Protein AF-A0A124GR50-F1 (afdb_monomer_lite)

InterPro domains:
  IPR029058 Alpha/Beta hydrolase fold [G3DSA:3.40.50.1820] (1-175)
  IPR029058 Alpha/Beta hydrolase fold [SSF53474] (4-161)

Secondary structure (DSSP, 8-state):
-B--GGGGSB-TTS-B-HHHHHHHTT--------TTBTTBPPPTTSS-EE----HHHHIIIIISGGGSSSSSTTGGG---SSS--STT-HHHHHHHHT-B-EES-HHHHHHHHHHHHHHHHHHH-SEEEEEEGGGHHHHHHHHHH-TTTEEEEEEES-S--TTSEETTTEEEE--TTSS-SS---

Organism: Penicillium freii (NCBI:txid48697)

Structure (mmCIF, N/CA/C/O backbone):
data_AF-A0A124GR50-F1
#
_entry.id   AF-A0A124GR50-F1
#
loop_
_atom_site.group_PDB
_atom_site.id
_atom_site.type_symbol
_atom_site.label_atom_id
_atom_site.label_alt_id
_atom_site.label_comp_id
_atom_site.label_asym_id
_atom_site.label_entity_id
_atom_site.label_seq_id
_atom_site.pdbx_PDB_ins_code
_atom_site.Cartn_x
_atom_site.Cartn_y
_atom_site.Cartn_z
_atom_site.occupancy
_atom_site.B_iso_or_equiv
_atom_site.auth_seq_id
_atom_site.auth_comp_id
_atom_site.auth_asym_id
_atom_site.auth_atom_id
_atom_site.pdbx_PDB_model_num
ATOM 1 N N . MET A 1 1 ? 4.752 9.324 -8.111 1.00 74.94 1 MET A N 1
ATOM 2 C CA . MET A 1 1 ? 4.596 7.931 -8.502 1.00 74.94 1 MET A CA 1
ATOM 3 C C . MET A 1 1 ? 4.424 7.154 -7.229 1.00 74.94 1 MET A C 1
ATOM 5 O O . MET A 1 1 ? 5.391 6.945 -6.520 1.00 74.94 1 MET A O 1
ATOM 9 N N . ALA A 1 2 ? 3.175 6.885 -6.903 1.00 85.31 2 ALA A N 1
ATOM 10 C CA . ALA A 1 2 ? 2.716 6.102 -5.779 1.00 85.31 2 ALA A CA 1
ATOM 11 C C . ALA A 1 2 ? 1.387 5.458 -6.189 1.00 85.31 2 ALA A C 1
ATOM 13 O O . ALA A 1 2 ? 0.762 5.881 -7.167 1.00 85.31 2 ALA A O 1
ATOM 14 N N . GLN A 1 3 ? 0.967 4.439 -5.450 1.00 93.12 3 GLN A N 1
ATOM 15 C CA . GLN A 1 3 ? -0.152 3.586 -5.837 1.00 93.12 3 GLN A CA 1
ATOM 16 C C . GLN A 1 3 ? -1.500 4.104 -5.304 1.00 93.12 3 GLN A C 1
ATOM 18 O O . GLN A 1 3 ? -1.558 4.909 -4.371 1.00 93.12 3 GLN A O 1
ATOM 23 N N . THR A 1 4 ? -2.577 3.642 -5.935 1.00 96.06 4 THR A N 1
ATOM 24 C CA . THR A 1 4 ? -3.989 3.814 -5.539 1.00 96.06 4 THR A CA 1
ATOM 25 C C . THR A 1 4 ? -4.590 2.441 -5.230 1.00 96.06 4 THR A C 1
ATOM 27 O O . THR A 1 4 ? -3.924 1.420 -5.434 1.00 96.06 4 THR A O 1
ATOM 30 N N . GLY A 1 5 ? -5.861 2.383 -4.820 1.00 95.06 5 GLY A N 1
ATOM 31 C CA . GLY A 1 5 ? -6.587 1.122 -4.650 1.00 95.06 5 GLY A CA 1
ATOM 32 C C . GLY A 1 5 ? -6.567 0.245 -5.911 1.00 95.06 5 GLY A C 1
ATOM 33 O O . GLY A 1 5 ? -6.572 -0.979 -5.815 1.00 95.06 5 GLY A O 1
ATOM 34 N N . THR A 1 6 ? -6.412 0.846 -7.096 1.00 94.06 6 THR A N 1
ATOM 35 C CA . THR A 1 6 ? -6.249 0.145 -8.384 1.00 94.06 6 THR A CA 1
ATOM 36 C C . THR A 1 6 ? -5.195 -0.967 -8.348 1.00 94.06 6 THR A C 1
ATOM 38 O O . THR A 1 6 ? -5.352 -1.960 -9.050 1.00 94.06 6 THR A O 1
ATOM 41 N N . ASN A 1 7 ? -4.164 -0.854 -7.501 1.00 91.88 7 ASN A N 1
ATOM 42 C CA . ASN A 1 7 ? -3.110 -1.863 -7.362 1.00 91.88 7 ASN A CA 1
ATOM 43 C C . ASN A 1 7 ? -3.618 -3.251 -6.916 1.00 91.88 7 ASN A C 1
ATOM 45 O O . ASN A 1 7 ? -2.927 -4.246 -7.111 1.00 91.88 7 ASN A O 1
ATOM 49 N N . PHE A 1 8 ? -4.819 -3.333 -6.336 1.00 96.25 8 PHE A N 1
ATOM 50 C CA . PHE A 1 8 ? -5.440 -4.594 -5.924 1.00 96.25 8 PHE A CA 1
ATOM 51 C C . PHE A 1 8 ? -6.505 -5.112 -6.901 1.00 96.25 8 PHE A C 1
ATOM 53 O O . PHE A 1 8 ? -7.031 -6.202 -6.670 1.00 96.25 8 PHE A O 1
ATOM 60 N N . LEU A 1 9 ? -6.839 -4.358 -7.958 1.00 96.19 9 LEU A N 1
ATOM 61 C CA . LEU A 1 9 ? -7.869 -4.732 -8.932 1.00 96.19 9 LEU A CA 1
ATOM 62 C C . LEU A 1 9 ? -7.351 -5.785 -9.913 1.00 96.19 9 LEU A C 1
ATOM 64 O O . LEU A 1 9 ? -7.357 -6.962 -9.576 1.00 96.19 9 LEU A O 1
ATOM 68 N N . ASP A 1 10 ? -6.895 -5.376 -11.093 1.00 96.81 10 ASP A N 1
ATOM 69 C CA . ASP A 1 10 ? -6.273 -6.257 -12.078 1.00 96.81 10 ASP A CA 1
ATOM 70 C C . ASP A 1 10 ? -4.766 -6.012 -12.105 1.00 96.81 10 ASP A C 1
ATOM 72 O O . ASP A 1 10 ? -4.290 -4.889 -11.916 1.00 96.81 10 ASP A O 1
ATOM 76 N N . ALA A 1 11 ? -4.003 -7.076 -12.342 1.00 96.25 11 ALA A N 1
ATOM 77 C CA . ALA A 1 11 ? -2.571 -6.971 -12.549 1.00 96.25 11 ALA A CA 1
ATOM 78 C C . ALA A 1 11 ? -2.272 -6.188 -13.846 1.00 96.25 11 ALA A C 1
ATOM 80 O O . ALA A 1 11 ? -3.086 -6.192 -14.773 1.00 96.25 11 ALA A O 1
ATOM 81 N N . PRO A 1 12 ? -1.094 -5.548 -13.969 1.00 95.88 12 PRO A N 1
ATOM 82 C CA . PRO A 1 12 ? -0.750 -4.751 -15.152 1.00 95.88 12 PRO A CA 1
ATOM 83 C C . PRO A 1 12 ? -0.736 -5.533 -16.478 1.00 95.88 12 PRO A C 1
ATOM 85 O O . PRO A 1 12 ? -0.832 -4.927 -17.541 1.00 95.88 12 PRO A O 1
ATOM 88 N N . ASP A 1 13 ? -0.624 -6.864 -16.422 1.00 96.44 13 ASP A N 1
ATOM 89 C CA . ASP A 1 13 ? -0.702 -7.783 -17.566 1.00 96.44 13 ASP A CA 1
ATOM 90 C C . ASP A 1 13 ? -2.129 -8.302 -17.841 1.00 96.44 13 ASP A C 1
ATOM 92 O O . ASP A 1 13 ? -2.324 -9.164 -18.698 1.00 96.44 13 ASP A O 1
ATOM 96 N N . GLY A 1 14 ? -3.135 -7.790 -17.125 1.00 95.56 14 GLY A N 1
ATOM 97 C CA . GLY A 1 14 ? -4.550 -8.119 -17.302 1.00 95.56 14 GLY A CA 1
ATOM 98 C C . GLY A 1 14 ? -5.026 -9.361 -16.548 1.00 95.56 14 GLY A C 1
ATOM 99 O O . GLY A 1 14 ? -6.188 -9.744 -16.688 1.00 95.56 14 GLY A O 1
ATOM 100 N N . ARG A 1 15 ? -4.172 -10.013 -15.747 1.00 97.12 15 ARG A N 1
ATOM 101 C CA . ARG A 1 15 ? -4.632 -11.100 -14.870 1.00 97.12 15 ARG A CA 1
ATOM 102 C C . ARG A 1 15 ? -5.507 -10.550 -13.736 1.00 97.12 15 ARG A C 1
ATOM 104 O O . ARG A 1 15 ? -5.241 -9.450 -13.253 1.00 97.12 15 ARG A O 1
ATOM 111 N N . PRO A 1 16 ? -6.484 -11.329 -13.236 1.00 97.31 16 PRO A N 1
ATOM 112 C CA . PRO A 1 16 ? -7.231 -10.948 -12.043 1.00 97.31 16 PRO A CA 1
ATOM 113 C C . PRO A 1 16 ? -6.291 -10.724 -10.855 1.00 97.31 16 PRO A C 1
ATOM 115 O O . PRO A 1 16 ? -5.434 -11.566 -10.572 1.00 97.31 16 PRO A O 1
ATOM 118 N N . GLY A 1 17 ? -6.458 -9.608 -10.152 1.00 96.69 17 GLY A N 1
ATOM 119 C CA . GLY A 1 17 ? -5.720 -9.322 -8.928 1.00 96.69 17 GLY A CA 1
ATOM 120 C C . GLY A 1 17 ? -6.450 -9.790 -7.671 1.00 96.69 17 GLY A C 1
ATOM 121 O O . GLY A 1 17 ? -7.350 -10.640 -7.689 1.00 96.69 17 GLY A O 1
ATOM 122 N N . TRP A 1 18 ? -6.017 -9.251 -6.536 1.00 97.44 18 TRP A N 1
ATOM 123 C CA . TRP A 1 18 ? -6.411 -9.746 -5.218 1.00 97.44 18 TRP A CA 1
ATOM 124 C C . TRP A 1 18 ? -7.868 -9.447 -4.879 1.00 97.44 18 TRP A C 1
ATOM 126 O O . TRP A 1 18 ? -8.496 -10.259 -4.203 1.00 97.44 18 TRP A O 1
ATOM 136 N N . ALA A 1 19 ? -8.433 -8.347 -5.383 1.00 97.56 19 ALA A N 1
ATOM 137 C CA . ALA A 1 19 ? -9.843 -8.036 -5.186 1.00 97.56 19 ALA A CA 1
ATOM 138 C C . ALA A 1 19 ? -10.734 -9.154 -5.752 1.00 97.56 19 ALA A C 1
ATOM 140 O O . ALA A 1 19 ? -11.554 -9.734 -5.041 1.00 97.56 19 ALA A O 1
ATOM 141 N N . SER A 1 20 ? -10.498 -9.535 -7.008 1.00 97.69 20 SER A N 1
ATOM 142 C CA . SER A 1 20 ? -11.198 -10.645 -7.662 1.00 97.69 20 SER A CA 1
ATOM 143 C C . SER A 1 20 ? -10.979 -11.970 -6.927 1.00 97.69 20 SER A C 1
ATOM 145 O O . SER A 1 20 ? -11.927 -12.727 -6.709 1.00 97.69 20 SER A O 1
ATOM 147 N N . TYR A 1 21 ? -9.744 -12.239 -6.487 1.00 97.69 21 TYR A N 1
ATOM 148 C CA . TYR A 1 21 ? -9.426 -13.445 -5.725 1.00 97.69 21 TYR A CA 1
ATOM 149 C C . TYR A 1 21 ? -10.205 -13.525 -4.404 1.00 97.69 21 TYR A C 1
ATOM 151 O O . TYR A 1 21 ? -10.900 -14.513 -4.174 1.00 97.69 21 TYR A O 1
ATOM 159 N N . PHE A 1 22 ? -10.150 -12.505 -3.547 1.00 97.88 22 PHE A N 1
ATOM 160 C CA . PHE A 1 22 ? -10.815 -12.529 -2.241 1.00 97.88 22 PHE A CA 1
ATOM 161 C C . PHE A 1 22 ? -12.348 -12.520 -2.360 1.00 97.88 22 PHE A C 1
ATOM 163 O O . PHE A 1 22 ? -13.006 -13.249 -1.615 1.00 97.88 22 PHE A O 1
ATOM 170 N N . ILE A 1 23 ? -12.921 -11.816 -3.347 1.00 98.12 23 ILE A N 1
ATOM 171 C CA . ILE A 1 23 ? -14.362 -11.900 -3.653 1.00 98.12 23 ILE A CA 1
ATOM 172 C C . ILE A 1 23 ? -14.739 -13.339 -4.022 1.00 98.12 23 ILE A C 1
ATOM 174 O O . ILE A 1 23 ? -15.721 -13.869 -3.506 1.00 98.12 23 ILE A O 1
ATOM 178 N N . SER A 1 24 ? -13.930 -14.023 -4.843 1.00 98.06 24 SER A N 1
ATOM 179 C CA . SER A 1 24 ? -14.177 -15.431 -5.205 1.00 98.06 24 SER A CA 1
ATOM 180 C C . SER A 1 24 ? -14.128 -16.396 -4.012 1.00 98.06 24 SER A C 1
ATOM 182 O O . SER A 1 24 ? -14.639 -17.513 -4.095 1.00 98.06 24 SER A O 1
ATOM 184 N N . LYS A 1 25 ? -13.519 -15.976 -2.897 1.00 98.25 25 LYS A N 1
ATOM 185 C CA . LYS A 1 25 ? -13.468 -16.717 -1.629 1.00 98.25 25 LYS A CA 1
ATOM 186 C C . LYS A 1 25 ? -14.576 -16.319 -0.648 1.00 98.25 25 LYS A C 1
ATOM 188 O O . LYS A 1 25 ? -14.603 -16.841 0.460 1.00 98.25 25 LYS A O 1
ATOM 193 N N . GLY A 1 26 ? -15.502 -15.447 -1.052 1.00 98.06 26 GLY A N 1
ATOM 194 C CA . GLY A 1 26 ? -16.640 -15.023 -0.235 1.00 98.06 26 GLY A CA 1
ATOM 195 C C . GLY A 1 26 ? -16.331 -13.889 0.743 1.00 98.06 26 GLY A C 1
ATOM 196 O O . GLY A 1 26 ? -17.112 -13.668 1.665 1.00 98.06 26 GLY A O 1
ATOM 197 N N . HIS A 1 27 ? -15.218 -13.170 0.567 1.00 98.00 27 HIS A N 1
ATOM 198 C CA . HIS A 1 27 ? -14.904 -12.003 1.390 1.00 98.00 27 HIS A CA 1
ATOM 199 C C . HIS A 1 27 ? -15.530 -10.725 0.826 1.00 98.00 27 HIS A C 1
ATOM 201 O O . HIS A 1 27 ? -15.491 -10.473 -0.380 1.00 98.00 27 HIS A O 1
ATOM 207 N N . THR A 1 28 ? -16.026 -9.873 1.723 1.00 97.88 28 THR A N 1
ATOM 208 C CA . THR A 1 28 ? -16.304 -8.464 1.425 1.00 97.88 28 THR A CA 1
ATOM 209 C C . THR A 1 28 ? -14.995 -7.687 1.454 1.00 97.88 28 THR A C 1
ATOM 211 O O . THR A 1 28 ? -14.212 -7.828 2.392 1.00 97.88 28 THR A O 1
ATOM 214 N N . ILE A 1 29 ? -14.755 -6.860 0.438 1.00 96.81 29 ILE A N 1
ATOM 215 C CA . ILE A 1 29 ? -13.518 -6.086 0.307 1.00 96.81 29 ILE A CA 1
ATOM 216 C C . ILE A 1 29 ? -13.849 -4.604 0.309 1.00 96.81 29 ILE A C 1
ATOM 218 O O . ILE A 1 29 ? -14.664 -4.142 -0.489 1.00 96.81 29 ILE A O 1
ATOM 222 N N . TYR A 1 30 ? -13.153 -3.865 1.166 1.00 96.88 30 TYR A N 1
ATOM 223 C CA . TYR A 1 30 ? -13.160 -2.410 1.181 1.00 96.88 30 TYR A CA 1
ATOM 224 C C . TYR A 1 30 ? -11.845 -1.933 0.581 1.00 96.88 30 TYR A C 1
ATOM 226 O O . TYR A 1 30 ? -10.782 -2.108 1.170 1.00 96.88 30 TYR A O 1
ATOM 234 N N . LEU A 1 31 ? -11.924 -1.381 -0.627 1.00 95.25 31 LEU A N 1
ATOM 235 C CA . LEU A 1 31 ? -10.776 -0.884 -1.369 1.00 95.25 31 LEU A CA 1
ATOM 236 C C . LEU A 1 31 ? -10.895 0.629 -1.523 1.00 95.25 31 LEU A C 1
ATOM 238 O O . LEU A 1 31 ? -11.902 1.131 -2.024 1.00 95.25 31 LEU A O 1
ATOM 242 N N . SER A 1 32 ? -9.864 1.346 -1.102 1.00 92.44 32 SER A N 1
ATOM 243 C CA . SER A 1 32 ? -9.863 2.802 -1.006 1.00 92.44 32 SER A CA 1
ATOM 244 C C . SER A 1 32 ? -8.627 3.410 -1.651 1.00 92.44 32 SER A C 1
ATOM 246 O O . SER A 1 32 ? -7.582 2.771 -1.785 1.00 92.44 32 SER A O 1
ATOM 248 N N . ASP A 1 33 ? -8.746 4.693 -1.980 1.00 96.94 33 ASP A N 1
ATOM 249 C CA . ASP A 1 33 ? -7.587 5.552 -2.156 1.00 96.94 33 ASP A CA 1
ATOM 250 C C . ASP A 1 33 ? -7.340 6.288 -0.838 1.00 96.94 33 ASP A C 1
ATOM 252 O O . ASP A 1 33 ? -8.252 6.919 -0.296 1.00 96.94 33 ASP A O 1
ATOM 256 N N . GLN A 1 34 ? -6.120 6.190 -0.310 1.00 95.81 34 GLN A N 1
ATOM 257 C CA . GLN A 1 34 ? -5.727 6.886 0.918 1.00 95.81 34 GLN A CA 1
ATOM 258 C C . GLN A 1 34 ? -5.917 8.410 0.825 1.00 95.81 34 GLN A C 1
ATOM 260 O O . GLN A 1 34 ? -5.928 8.933 -0.290 1.00 95.81 34 GLN A O 1
ATOM 265 N N . PRO A 1 35 ? -6.002 9.137 1.959 1.00 96.69 35 PRO A N 1
ATOM 266 C CA . PRO A 1 35 ? -5.950 10.596 1.967 1.00 96.69 35 PRO A CA 1
ATOM 267 C C . PRO A 1 35 ? -4.872 11.157 1.032 1.00 96.69 35 PRO A C 1
ATOM 269 O O . PRO A 1 35 ? -3.761 10.622 0.952 1.00 96.69 35 PRO A O 1
ATOM 272 N N . GLU A 1 36 ? -5.236 12.221 0.311 1.00 95.56 36 GLU A N 1
ATOM 273 C CA . GLU A 1 36 ? -4.354 12.955 -0.605 1.00 95.56 36 GLU A CA 1
ATOM 274 C C . GLU A 1 36 ? -3.796 12.095 -1.765 1.00 95.56 36 GLU A C 1
ATOM 276 O O . GLU A 1 36 ? -2.689 12.308 -2.271 1.00 95.56 36 GLU A O 1
ATOM 281 N N . ARG A 1 37 ? -4.568 11.099 -2.217 1.00 95.19 37 ARG A N 1
ATOM 282 C CA . ARG A 1 37 ? -4.232 10.190 -3.316 1.00 95.19 37 ARG A CA 1
ATOM 283 C C . ARG A 1 37 ? -5.453 9.872 -4.177 1.00 95.19 37 ARG A C 1
ATOM 285 O O . ARG A 1 37 ? -6.509 9.518 -3.669 1.00 95.19 37 ARG A O 1
ATOM 292 N N . GLY A 1 38 ? -5.288 9.901 -5.501 1.00 93.81 38 GLY A N 1
ATOM 293 C CA . GLY A 1 38 ? -6.311 9.416 -6.436 1.00 93.81 38 GLY A CA 1
ATOM 294 C C . GLY A 1 38 ? -7.660 10.121 -6.258 1.00 93.81 38 GLY A C 1
ATOM 295 O O . GLY A 1 38 ? -7.754 11.335 -6.429 1.00 93.81 38 GLY A O 1
ATOM 296 N N . ARG A 1 39 ? -8.706 9.357 -5.926 1.00 95.69 39 ARG A N 1
ATOM 297 C CA . ARG A 1 39 ? -10.069 9.868 -5.687 1.00 95.69 39 ARG A CA 1
ATOM 298 C C . ARG A 1 39 ? -10.202 10.665 -4.384 1.00 95.69 39 ARG A C 1
ATOM 300 O O . ARG A 1 39 ? -11.156 11.426 -4.239 1.00 95.69 39 ARG A O 1
ATOM 307 N N . SER A 1 40 ? -9.253 10.516 -3.467 1.00 95.75 40 SER A N 1
ATOM 308 C CA . SER A 1 40 ? -9.155 11.273 -2.221 1.00 95.75 40 SER A CA 1
ATOM 309 C C . SER A 1 40 ? -8.251 12.475 -2.466 1.00 95.75 40 SER A C 1
ATOM 311 O O . SER A 1 40 ? -7.031 12.394 -2.368 1.00 95.75 40 SER A O 1
ATOM 313 N N . PHE A 1 41 ? -8.846 13.580 -2.895 1.00 91.38 41 PHE A N 1
ATOM 314 C CA . PHE A 1 41 ? -8.092 14.720 -3.402 1.00 91.38 41 PHE A CA 1
ATOM 315 C C . PHE A 1 41 ? -7.224 15.403 -2.331 1.00 91.38 41 PHE A C 1
ATOM 317 O O . PHE A 1 41 ? -7.533 15.393 -1.142 1.00 91.38 41 PHE A O 1
ATOM 324 N N . TRP A 1 42 ? -6.134 16.018 -2.786 1.00 93.62 42 TRP A N 1
ATOM 325 C CA . TRP A 1 42 ? -5.258 16.854 -1.969 1.00 93.62 42 TRP A CA 1
ATOM 326 C C . TRP A 1 42 ? -5.706 18.318 -2.020 1.00 93.62 42 TRP A C 1
ATOM 328 O O . TRP A 1 42 ? -6.040 18.826 -3.095 1.00 93.62 42 TRP A O 1
ATOM 338 N N . PHE A 1 43 ? -5.667 19.014 -0.883 1.00 88.25 43 PHE A N 1
ATOM 339 C CA . PHE A 1 43 ? -5.885 20.457 -0.819 1.00 88.25 43 PHE A CA 1
ATOM 340 C C . PHE A 1 43 ? -4.555 21.216 -0.778 1.00 88.25 43 PHE A C 1
ATOM 342 O O . PHE A 1 43 ? -3.681 20.943 0.046 1.00 88.25 43 PHE A O 1
ATOM 349 N N . SER A 1 44 ? -4.426 22.243 -1.622 1.00 83.81 44 SER A N 1
ATOM 350 C CA . SER A 1 44 ? -3.234 23.093 -1.640 1.00 83.81 44 SER A CA 1
ATOM 351 C C . SER A 1 44 ? -3.000 23.753 -0.277 1.00 83.81 44 SER A C 1
ATOM 353 O O . SER A 1 44 ? -3.887 24.437 0.235 1.00 83.81 44 SER A O 1
ATOM 355 N N . GLY A 1 45 ? -1.795 23.588 0.273 1.00 84.69 45 GLY A N 1
ATOM 356 C CA . GLY A 1 45 ? -1.399 24.121 1.583 1.00 84.69 45 GLY A CA 1
ATOM 357 C C . GLY A 1 45 ? -1.247 23.062 2.679 1.00 84.69 45 GLY A C 1
ATOM 358 O O . GLY A 1 45 ? -0.718 23.377 3.741 1.00 84.69 45 GLY A O 1
ATOM 359 N N . GLN A 1 46 ? -1.644 21.811 2.426 1.00 86.88 46 GLN A N 1
ATOM 360 C CA . GLN A 1 46 ? -1.432 20.684 3.338 1.00 86.88 46 GLN A CA 1
ATOM 361 C C . GLN A 1 46 ? -0.182 19.900 2.919 1.00 86.88 46 GLN A C 1
ATOM 363 O O . GLN A 1 46 ? -0.268 18.900 2.220 1.00 86.88 46 GLN A O 1
ATOM 368 N N . GLY A 1 47 ? 1.010 20.386 3.267 1.00 90.81 47 GLY A N 1
ATOM 369 C CA . GLY A 1 47 ? 2.266 19.718 2.902 1.00 90.81 47 GLY A CA 1
ATOM 370 C C . GLY A 1 47 ? 2.627 19.837 1.415 1.00 90.81 47 GLY A C 1
ATOM 371 O O . GLY A 1 47 ? 2.339 20.851 0.775 1.00 90.81 47 GLY A O 1
ATOM 372 N N . SER A 1 48 ? 3.320 18.832 0.875 1.00 93.12 48 SER A N 1
ATOM 373 C CA . SER A 1 48 ? 3.876 18.848 -0.484 1.00 93.12 48 SER A CA 1
ATOM 374 C C . SER A 1 48 ? 3.621 17.542 -1.225 1.00 93.12 48 SER A C 1
ATOM 376 O O . SER A 1 48 ? 3.754 16.455 -0.673 1.00 93.12 48 SER A O 1
ATOM 378 N N . MET A 1 49 ? 3.309 17.653 -2.516 1.00 94.06 49 MET A N 1
ATOM 379 C CA . MET A 1 49 ? 3.101 16.499 -3.386 1.00 94.06 49 MET A CA 1
ATOM 380 C C . MET A 1 49 ? 4.359 16.195 -4.198 1.00 94.06 49 MET A C 1
ATOM 382 O O . MET A 1 49 ? 4.960 17.090 -4.792 1.00 94.06 49 MET A O 1
ATOM 386 N N . GLY A 1 50 ? 4.724 14.919 -4.280 1.00 92.19 50 GLY A N 1
ATOM 387 C CA . GLY A 1 50 ? 5.921 14.449 -4.966 1.00 92.19 50 GLY A CA 1
ATOM 388 C C . GLY A 1 50 ? 5.710 13.182 -5.784 1.00 92.19 50 GLY A C 1
ATOM 389 O O . GLY A 1 50 ? 4.607 12.641 -5.928 1.00 92.19 50 GLY A O 1
ATOM 390 N N . TYR A 1 51 ? 6.806 12.703 -6.365 1.00 90.69 51 TYR A N 1
ATOM 391 C CA . TYR A 1 51 ? 6.853 11.465 -7.126 1.00 90.69 51 TYR A CA 1
ATOM 392 C C . TYR A 1 51 ? 8.199 10.755 -6.952 1.00 90.69 51 TYR A C 1
ATOM 394 O O . TYR A 1 51 ? 9.214 11.416 -6.796 1.00 90.69 51 TYR A O 1
ATOM 402 N N . ILE A 1 52 ? 8.206 9.412 -6.980 1.00 84.06 52 ILE A N 1
ATOM 403 C CA . ILE A 1 52 ? 9.421 8.616 -6.729 1.00 84.06 52 ILE A CA 1
ATOM 404 C C . ILE A 1 52 ? 10.505 8.854 -7.790 1.00 84.06 52 ILE A C 1
ATOM 406 O O . ILE A 1 52 ? 11.684 8.883 -7.460 1.00 84.06 52 ILE A O 1
ATOM 410 N N . GLY A 1 53 ? 10.127 9.053 -9.058 1.00 87.12 53 GLY A N 1
ATOM 411 C CA . GLY A 1 53 ? 11.087 9.425 -10.094 1.00 87.12 53 GLY A CA 1
ATOM 412 C C . GLY A 1 53 ? 10.653 9.087 -11.516 1.00 87.12 53 GLY A C 1
ATOM 413 O O . GLY A 1 53 ? 9.471 8.867 -11.804 1.00 87.12 53 GLY A O 1
ATOM 414 N N . SER A 1 54 ? 11.651 9.062 -12.401 1.00 92.69 54 SER A N 1
ATOM 415 C CA . SER A 1 54 ? 11.512 8.708 -13.817 1.00 92.69 54 SER A CA 1
ATOM 416 C C . SER A 1 54 ? 11.052 7.250 -14.015 1.00 92.69 54 SER A C 1
ATOM 418 O O . SER A 1 54 ? 11.169 6.450 -13.082 1.00 92.69 54 SER A O 1
ATOM 420 N N . PRO A 1 55 ? 10.586 6.860 -15.218 1.00 93.88 55 PRO A N 1
ATOM 421 C CA . PRO A 1 55 ? 10.276 5.462 -15.522 1.00 93.88 55 PRO A CA 1
ATOM 422 C C . PRO A 1 55 ? 11.441 4.512 -15.231 1.00 93.88 55 PRO A C 1
ATOM 424 O O . PRO A 1 55 ? 11.238 3.471 -14.619 1.00 93.88 55 PRO A O 1
ATOM 427 N N . ASN A 1 56 ? 12.672 4.894 -15.585 1.00 92.88 56 ASN A N 1
ATOM 428 C CA . ASN A 1 56 ? 13.852 4.067 -15.318 1.00 92.88 56 ASN A CA 1
ATOM 429 C C . ASN A 1 56 ? 14.090 3.890 -13.815 1.00 92.88 56 ASN A C 1
ATOM 431 O O . ASN A 1 56 ? 14.307 2.774 -13.362 1.00 92.88 56 ASN A O 1
ATOM 435 N N . SER A 1 57 ? 13.955 4.967 -13.036 1.00 91.44 57 SER A N 1
ATOM 436 C CA . SER A 1 57 ? 14.085 4.909 -11.575 1.00 91.44 57 SER A CA 1
ATOM 437 C C . SER A 1 57 ? 13.025 4.001 -10.948 1.00 91.44 57 SER A C 1
ATOM 439 O O . SER A 1 57 ? 13.339 3.187 -10.091 1.00 91.44 57 SER A O 1
ATOM 441 N N . VAL A 1 58 ? 11.768 4.108 -11.389 1.00 93.19 58 VAL A N 1
ATOM 442 C CA . VAL A 1 58 ? 10.683 3.233 -10.913 1.00 93.19 58 VAL A CA 1
ATOM 443 C C . VAL A 1 58 ? 10.939 1.780 -11.309 1.00 93.19 58 VAL A C 1
ATOM 445 O O . VAL A 1 58 ? 10.712 0.883 -10.502 1.00 93.19 58 VAL A O 1
ATOM 448 N N . SER A 1 59 ? 11.451 1.551 -12.517 1.00 93.75 59 SER A N 1
ATOM 449 C CA . SER A 1 59 ? 11.798 0.217 -12.993 1.00 93.75 59 SER A CA 1
ATOM 450 C C . SER A 1 59 ? 12.872 -0.446 -12.130 1.00 93.75 59 SER A C 1
ATOM 452 O O . SER A 1 59 ? 12.654 -1.548 -11.628 1.00 93.75 59 SER A O 1
ATOM 454 N N . ASP A 1 60 ? 13.975 0.259 -11.871 1.00 91.12 60 ASP A N 1
ATOM 455 C CA . ASP A 1 60 ? 15.086 -0.247 -11.057 1.00 91.12 60 ASP A CA 1
ATOM 456 C C . ASP A 1 60 ? 14.685 -0.558 -9.612 1.00 91.12 60 ASP A C 1
A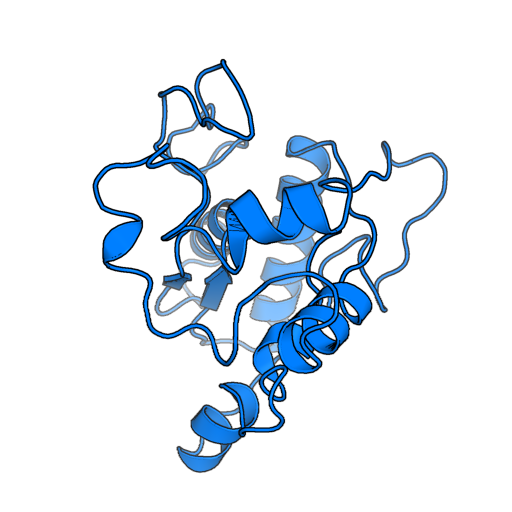TOM 458 O O . ASP A 1 60 ? 15.277 -1.441 -8.992 1.00 91.12 60 ASP A O 1
ATOM 462 N N . ILE A 1 61 ? 13.701 0.163 -9.069 1.00 88.62 61 ILE A N 1
ATOM 463 C CA . ILE A 1 61 ? 13.282 0.031 -7.669 1.00 88.62 61 ILE A CA 1
ATOM 464 C C . ILE A 1 61 ? 12.182 -1.024 -7.493 1.00 88.62 61 ILE A C 1
ATOM 466 O O . ILE A 1 61 ? 12.151 -1.672 -6.450 1.00 88.62 61 ILE A O 1
ATOM 470 N N . PHE A 1 62 ? 11.287 -1.213 -8.471 1.00 90.69 62 PHE A N 1
ATOM 471 C CA . PHE A 1 62 ? 10.059 -1.992 -8.249 1.00 90.69 62 PHE A CA 1
ATOM 472 C C . PHE A 1 62 ? 9.809 -3.147 -9.215 1.00 90.69 62 PHE A C 1
ATOM 474 O O . PHE A 1 62 ? 9.194 -4.131 -8.811 1.00 90.69 62 PHE A O 1
ATOM 481 N N . THR A 1 63 ? 10.224 -3.051 -10.479 1.00 94.31 63 THR A N 1
ATOM 482 C CA . THR A 1 63 ? 9.727 -3.975 -11.518 1.00 94.31 63 THR A CA 1
ATOM 483 C C . THR A 1 63 ? 10.822 -4.782 -12.197 1.00 94.31 63 THR A C 1
ATOM 485 O O . THR A 1 63 ? 10.55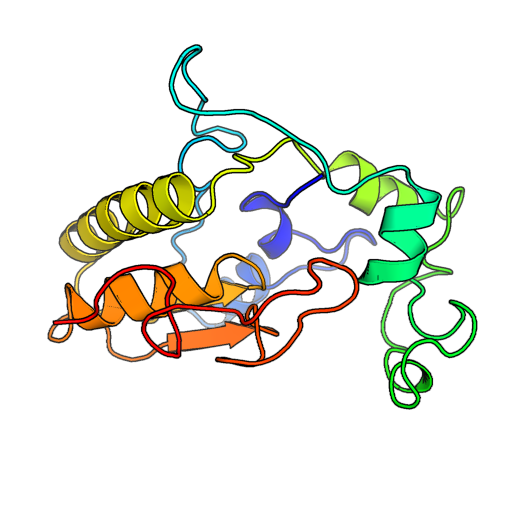8 -5.896 -12.630 1.00 94.31 63 THR A O 1
ATOM 488 N N . ASP A 1 64 ? 12.052 -4.270 -12.249 1.00 93.94 64 ASP A N 1
ATOM 489 C CA . ASP A 1 64 ? 13.224 -4.999 -12.741 1.00 93.94 64 ASP A CA 1
ATOM 490 C C . ASP A 1 64 ? 14.390 -4.954 -11.741 1.00 93.94 64 ASP A C 1
ATOM 492 O O . ASP A 1 64 ? 15.557 -4.711 -12.065 1.00 93.94 64 ASP A O 1
ATOM 496 N N . VAL A 1 65 ? 14.056 -5.199 -10.474 1.00 90.25 65 VAL A N 1
ATOM 497 C CA . VAL A 1 65 ? 15.021 -5.190 -9.366 1.00 90.25 65 VAL A CA 1
ATOM 498 C C . VAL A 1 65 ? 16.096 -6.269 -9.521 1.00 90.25 65 VAL A C 1
ATOM 500 O O . VAL A 1 65 ? 17.220 -6.096 -9.059 1.00 90.25 65 VAL A O 1
ATOM 503 N N . ALA A 1 66 ? 15.788 -7.375 -10.206 1.00 89.75 66 ALA A N 1
ATOM 504 C CA . ALA A 1 66 ? 16.732 -8.464 -10.438 1.00 89.75 66 ALA A CA 1
ATOM 505 C C . ALA A 1 66 ? 17.909 -8.055 -11.344 1.00 89.75 66 ALA A C 1
ATOM 507 O O . ALA A 1 66 ? 18.987 -8.640 -11.228 1.00 89.75 66 ALA A O 1
ATOM 508 N N . ASN A 1 67 ? 17.729 -7.043 -12.204 1.00 88.06 67 ASN A N 1
ATOM 509 C CA . ASN A 1 67 ? 18.731 -6.601 -13.178 1.00 88.06 67 ASN A CA 1
ATOM 510 C C . ASN A 1 67 ? 19.190 -5.143 -12.964 1.00 88.06 67 ASN A C 1
ATOM 512 O O . ASN A 1 67 ? 19.776 -4.539 -13.860 1.00 88.06 67 ASN A O 1
ATOM 516 N N . ASN A 1 68 ? 18.998 -4.572 -11.771 1.00 84.75 68 ASN A N 1
ATOM 517 C CA . ASN A 1 68 ? 19.342 -3.174 -11.459 1.00 84.75 68 ASN A CA 1
ATOM 518 C C . ASN A 1 68 ? 20.812 -2.943 -11.032 1.00 84.75 68 ASN A C 1
ATOM 520 O O . ASN A 1 68 ? 21.126 -1.981 -10.330 1.00 84.75 68 ASN A O 1
ATOM 524 N N . GLY A 1 69 ? 21.731 -3.831 -11.425 1.00 83.06 69 GLY A N 1
ATOM 525 C CA . GLY A 1 69 ? 23.145 -3.749 -11.033 1.00 83.06 69 GLY A CA 1
ATOM 526 C C . GLY A 1 69 ? 23.474 -4.399 -9.686 1.00 83.06 69 GLY A C 1
ATOM 527 O O . GLY A 1 69 ? 24.474 -4.039 -9.069 1.00 83.06 69 GLY A O 1
ATOM 528 N N . ASN A 1 70 ? 22.662 -5.368 -9.241 1.00 81.25 70 ASN A N 1
ATOM 529 C CA . ASN A 1 70 ? 22.878 -6.135 -8.007 1.00 81.25 70 ASN A CA 1
ATOM 530 C C . ASN A 1 70 ? 22.998 -5.233 -6.765 1.00 81.25 70 ASN A C 1
ATOM 532 O O . ASN A 1 70 ? 23.812 -5.486 -5.876 1.00 81.25 70 ASN A O 1
ATOM 536 N N . GLN A 1 71 ? 22.177 -4.177 -6.709 1.00 79.00 71 GLN A N 1
ATOM 537 C CA . GLN A 1 71 ? 22.134 -3.254 -5.567 1.00 79.00 71 GLN A CA 1
ATOM 538 C C . GLN A 1 71 ? 21.772 -3.975 -4.264 1.00 79.00 71 GLN A C 1
ATOM 540 O O . GLN A 1 71 ? 22.198 -3.570 -3.185 1.00 79.00 71 GLN A O 1
ATOM 545 N N . TRP A 1 72 ? 21.027 -5.078 -4.378 1.00 78.81 72 TRP A N 1
ATOM 546 C CA . TRP A 1 72 ? 20.714 -5.982 -3.284 1.00 78.81 72 TRP A CA 1
ATOM 547 C C . TRP A 1 72 ? 20.935 -7.442 -3.717 1.00 78.81 72 TRP A C 1
ATOM 549 O O . TRP A 1 72 ? 20.313 -7.875 -4.691 1.00 78.81 72 TRP A O 1
ATOM 559 N N . PRO A 1 73 ? 21.768 -8.240 -3.016 1.00 84.19 73 PRO A N 1
ATOM 560 C CA . PRO A 1 73 ? 22.139 -9.591 -3.462 1.00 84.19 73 PRO A CA 1
ATOM 561 C C . PRO A 1 73 ? 20.964 -10.557 -3.682 1.00 84.19 73 PRO A C 1
ATOM 563 O O . PRO A 1 73 ? 21.064 -11.506 -4.465 1.00 84.19 73 PRO A O 1
ATOM 566 N N . GLN A 1 74 ? 19.855 -10.347 -2.973 1.00 88.12 74 GLN A N 1
ATOM 567 C CA . GLN A 1 74 ? 18.658 -11.178 -3.040 1.00 88.12 74 GLN A CA 1
ATOM 568 C C . GLN A 1 74 ? 17.686 -10.722 -4.135 1.00 88.12 74 GLN A C 1
ATOM 570 O O . GLN A 1 74 ? 16.782 -11.483 -4.466 1.00 88.12 74 GLN A O 1
ATOM 575 N N . ALA A 1 75 ? 17.880 -9.548 -4.751 1.00 87.56 75 ALA A N 1
ATOM 576 C CA . ALA A 1 75 ? 16.965 -9.023 -5.769 1.00 87.56 75 ALA A CA 1
ATOM 577 C C . ALA A 1 75 ? 16.838 -9.956 -6.985 1.00 87.56 75 ALA A C 1
ATOM 579 O O . ALA A 1 75 ? 15.777 -10.044 -7.594 1.00 87.56 75 ALA A O 1
ATOM 580 N N . LYS A 1 76 ? 17.869 -10.764 -7.267 1.00 88.75 76 LYS A N 1
ATOM 581 C CA . LYS A 1 76 ? 17.834 -11.845 -8.269 1.00 88.75 76 LYS A CA 1
ATOM 582 C C . LYS A 1 76 ? 16.719 -12.883 -8.062 1.00 88.75 76 LYS A C 1
ATOM 584 O O . LYS A 1 76 ? 16.442 -13.659 -8.969 1.00 88.75 76 LYS A O 1
ATOM 589 N N . LEU A 1 77 ? 16.122 -12.952 -6.870 1.00 90.25 77 LEU A N 1
ATOM 590 C CA . LEU A 1 77 ? 15.006 -13.851 -6.562 1.00 90.25 77 LEU A CA 1
ATOM 591 C C . LEU A 1 77 ? 13.647 -13.270 -6.985 1.00 90.25 77 LEU A C 1
ATOM 593 O O . LEU A 1 77 ? 12.676 -14.018 -7.102 1.00 90.25 77 LEU A O 1
ATOM 597 N N . HIS A 1 78 ? 13.569 -11.967 -7.263 1.00 88.81 78 HIS A N 1
ATOM 598 C CA . HIS A 1 78 ? 12.345 -11.269 -7.651 1.00 88.81 78 HIS A CA 1
ATOM 599 C C . HIS A 1 78 ? 12.077 -11.490 -9.147 1.00 88.81 78 HIS A C 1
ATOM 601 O O . HIS A 1 78 ? 12.301 -10.626 -9.987 1.00 88.81 78 HIS A O 1
ATOM 607 N N . THR A 1 79 ? 11.638 -12.702 -9.483 1.00 88.19 79 THR A N 1
ATOM 608 C CA . THR A 1 79 ? 11.547 -13.208 -10.868 1.00 88.19 79 THR A CA 1
ATOM 609 C C . THR A 1 79 ? 10.124 -13.270 -11.416 1.00 88.19 79 THR A C 1
ATOM 611 O O . THR A 1 79 ? 9.916 -13.703 -12.543 1.00 88.19 79 THR A O 1
ATOM 614 N N . GLN A 1 80 ? 9.132 -12.894 -10.608 1.00 93.62 80 GLN A N 1
ATOM 615 C CA . GLN A 1 80 ? 7.713 -13.089 -10.926 1.00 93.62 80 GLN A CA 1
ATOM 616 C C . GLN A 1 80 ? 7.057 -11.856 -11.555 1.00 93.62 80 GLN A C 1
ATOM 618 O O . GLN A 1 80 ? 5.846 -11.863 -11.789 1.00 93.62 80 GLN A O 1
ATOM 623 N N . TRP A 1 81 ? 7.830 -10.798 -11.824 1.00 94.75 81 TRP A N 1
ATOM 624 C CA . TRP A 1 81 ? 7.319 -9.659 -12.572 1.00 94.75 81 TRP A CA 1
ATOM 625 C C . TRP A 1 81 ? 7.000 -10.083 -14.019 1.00 94.75 81 TRP A C 1
ATOM 627 O O . TRP A 1 81 ? 7.851 -10.681 -14.680 1.00 94.75 81 TRP A O 1
ATOM 637 N N . PRO A 1 82 ? 5.788 -9.808 -14.528 1.00 94.94 82 PRO A N 1
ATOM 638 C CA . PRO A 1 82 ? 5.433 -10.114 -15.908 1.00 94.94 82 PRO A CA 1
ATOM 639 C C . PRO A 1 82 ? 6.148 -9.197 -16.913 1.00 94.94 82 PRO A C 1
ATOM 641 O O . PRO A 1 82 ? 6.103 -7.971 -16.811 1.00 94.94 82 PRO A O 1
ATOM 644 N N . GLY A 1 83 ? 6.771 -9.801 -17.927 1.00 94.81 83 GLY A N 1
ATOM 645 C CA . GLY A 1 83 ? 7.543 -9.071 -18.935 1.00 94.81 83 GLY A CA 1
ATOM 646 C C . GLY A 1 83 ? 8.923 -8.652 -18.426 1.00 94.81 83 GLY A C 1
ATOM 647 O O . GLY A 1 83 ? 9.470 -9.249 -17.504 1.00 94.81 83 GLY A O 1
ATOM 648 N N . THR A 1 84 ? 9.509 -7.632 -19.050 1.00 95.38 84 THR A N 1
ATOM 649 C CA . THR A 1 84 ? 10.875 -7.178 -18.710 1.00 95.38 84 THR A CA 1
ATOM 650 C C . THR A 1 84 ? 10.913 -6.222 -17.520 1.00 95.38 84 THR A C 1
ATOM 652 O O . THR A 1 84 ? 11.982 -5.962 -16.981 1.00 95.38 84 THR A O 1
ATOM 655 N N . GLY A 1 85 ? 9.769 -5.640 -17.142 1.00 95.94 85 GLY A N 1
ATOM 656 C CA . GLY A 1 85 ? 9.718 -4.611 -16.104 1.00 95.94 85 GLY A CA 1
ATOM 657 C C . GLY A 1 85 ? 10.412 -3.306 -16.491 1.00 95.94 85 GLY A C 1
ATOM 658 O O . GLY A 1 85 ? 10.715 -2.515 -15.604 1.00 95.94 85 GLY A O 1
ATOM 659 N N . ARG A 1 86 ? 10.669 -3.065 -17.781 1.00 96.19 86 ARG A N 1
ATOM 660 C CA . ARG A 1 86 ? 11.380 -1.890 -18.307 1.00 96.19 86 ARG A CA 1
ATOM 661 C C . ARG A 1 86 ? 10.490 -1.065 -19.232 1.00 96.19 86 ARG A C 1
ATOM 663 O O . ARG A 1 86 ? 9.523 -1.570 -19.793 1.00 96.19 86 ARG A O 1
ATOM 670 N N . ILE A 1 87 ? 10.847 0.206 -19.414 1.00 95.69 87 ILE A N 1
ATOM 671 C CA . ILE A 1 87 ? 10.154 1.115 -20.335 1.00 95.69 87 ILE A CA 1
ATOM 672 C C . ILE A 1 87 ? 10.036 0.512 -21.743 1.00 95.69 87 ILE A C 1
ATOM 674 O O . ILE A 1 87 ? 11.015 0.007 -22.293 1.00 95.69 87 ILE A O 1
ATOM 678 N N . GLY A 1 88 ? 8.834 0.576 -22.319 1.00 96.56 88 GLY A N 1
ATOM 679 C CA . GLY A 1 88 ? 8.518 -0.000 -23.628 1.00 96.56 88 GLY A CA 1
ATOM 680 C C . GLY A 1 88 ? 7.990 -1.438 -23.581 1.00 96.56 88 GLY A C 1
ATOM 681 O O . GLY A 1 88 ? 7.454 -1.915 -24.581 1.00 96.56 88 GLY A O 1
ATOM 682 N N . ASP A 1 89 ? 8.082 -2.126 -22.440 1.00 98.06 89 ASP A N 1
ATOM 683 C CA . ASP A 1 89 ? 7.284 -3.324 -22.179 1.00 98.06 89 ASP A CA 1
ATOM 684 C C . ASP A 1 89 ? 5.854 -2.914 -21.817 1.00 98.06 89 ASP A C 1
ATOM 686 O O . ASP A 1 89 ? 5.636 -2.085 -20.931 1.00 98.06 89 ASP A O 1
ATOM 690 N N . SER A 1 90 ? 4.858 -3.511 -22.476 1.00 98.00 90 SER A N 1
ATOM 691 C CA . SER A 1 90 ? 3.455 -3.119 -22.301 1.00 98.00 90 SER A CA 1
ATOM 692 C C . SER A 1 90 ? 2.966 -3.244 -20.859 1.00 98.00 90 SER A C 1
ATOM 694 O O . SER A 1 90 ? 2.108 -2.469 -20.431 1.00 98.00 90 SER A O 1
ATOM 696 N N . THR A 1 91 ? 3.514 -4.202 -20.113 1.00 97.75 91 THR A N 1
ATOM 697 C CA . THR A 1 91 ? 3.150 -4.486 -18.727 1.00 97.75 91 THR A CA 1
ATOM 698 C C . THR A 1 91 ? 3.714 -3.429 -17.793 1.00 97.75 91 THR A C 1
ATOM 700 O O . THR A 1 91 ? 2.996 -2.888 -16.950 1.00 97.75 91 THR A O 1
ATOM 703 N N . PHE A 1 92 ? 4.989 -3.078 -17.978 1.00 97.31 92 PHE A N 1
ATOM 704 C CA . PHE A 1 92 ? 5.599 -1.970 -17.252 1.00 97.31 92 PHE A CA 1
ATOM 705 C C . PHE A 1 92 ? 4.913 -0.644 -17.586 1.00 97.31 92 PHE A C 1
ATOM 707 O O . PHE A 1 92 ? 4.581 0.119 -16.683 1.00 97.31 92 PHE A O 1
ATOM 714 N N . ASP A 1 93 ? 4.640 -0.376 -18.861 1.00 97.00 93 ASP A N 1
ATOM 715 C CA . ASP A 1 93 ? 4.008 0.873 -19.274 1.00 97.00 93 ASP A CA 1
ATOM 716 C C . ASP A 1 93 ? 2.585 0.998 -18.698 1.00 97.00 93 ASP A C 1
ATOM 718 O O . ASP A 1 93 ? 2.162 2.090 -18.312 1.00 97.00 93 ASP A O 1
ATOM 722 N N . ALA A 1 94 ? 1.839 -0.110 -18.597 1.00 96.25 94 ALA A N 1
ATOM 723 C CA . ALA A 1 94 ? 0.545 -0.148 -17.914 1.00 96.25 94 ALA A CA 1
ATOM 724 C C . ALA A 1 94 ? 0.675 0.129 -16.410 1.00 96.25 94 ALA A C 1
ATOM 726 O O . ALA A 1 94 ? -0.069 0.955 -15.878 1.00 96.25 94 ALA A O 1
ATOM 727 N N . PHE A 1 95 ? 1.650 -0.496 -15.746 1.00 96.00 95 PHE A N 1
ATOM 728 C CA . PHE A 1 95 ? 1.959 -0.232 -14.343 1.00 96.00 95 PHE A CA 1
ATOM 729 C C . PHE A 1 95 ? 2.351 1.231 -14.102 1.00 96.00 95 PHE A C 1
ATOM 731 O O . PHE A 1 95 ? 1.826 1.873 -13.196 1.00 96.00 95 PHE A O 1
ATOM 738 N N . TYR A 1 96 ? 3.240 1.795 -14.918 1.00 95.88 96 TYR A N 1
ATOM 739 C CA . TYR A 1 96 ? 3.726 3.160 -14.737 1.00 95.88 96 TYR A CA 1
ATOM 740 C C . TYR A 1 96 ? 2.609 4.196 -14.931 1.00 95.88 96 TYR A C 1
ATOM 742 O O . TYR A 1 96 ? 2.552 5.184 -14.201 1.00 95.88 96 TYR A O 1
ATOM 750 N N . ARG A 1 97 ? 1.665 3.945 -15.853 1.00 94.25 97 ARG A N 1
ATOM 751 C CA . ARG A 1 97 ? 0.480 4.799 -16.060 1.00 94.25 97 ARG A CA 1
ATOM 752 C C . ARG A 1 97 ? -0.486 4.827 -14.874 1.00 94.25 97 ARG A C 1
ATOM 754 O O . ARG A 1 97 ? -1.245 5.784 -14.765 1.00 94.25 97 ARG A O 1
ATOM 761 N N . SER A 1 98 ? -0.488 3.812 -14.009 1.00 94.00 98 SER A N 1
ATOM 762 C CA . SER A 1 98 ? -1.357 3.790 -12.823 1.00 94.00 98 SER A CA 1
ATOM 763 C C . SER A 1 98 ? -0.774 4.546 -11.625 1.00 94.00 98 SER A C 1
ATOM 765 O O . SER A 1 98 ? -1.455 4.720 -10.612 1.00 94.00 98 SER A O 1
ATOM 767 N N . GLN A 1 99 ? 0.474 5.012 -11.726 1.00 94.38 99 GLN A N 1
ATOM 768 C CA . GLN A 1 99 ? 1.146 5.724 -10.648 1.00 94.38 99 GLN A CA 1
ATOM 769 C C . GLN A 1 99 ? 0.720 7.197 -10.608 1.00 94.38 99 GLN A C 1
ATOM 771 O O . GLN A 1 99 ? 0.651 7.871 -11.632 1.00 94.38 99 GLN A O 1
ATOM 776 N N . VAL A 1 100 ? 0.507 7.725 -9.404 1.00 94.88 100 VAL A N 1
ATOM 777 C CA . VAL A 1 100 ? 0.073 9.117 -9.165 1.00 94.88 100 VAL A CA 1
ATOM 778 C C . VAL A 1 100 ? 1.028 9.851 -8.211 1.00 94.88 100 VAL A C 1
ATOM 780 O O . VAL A 1 100 ? 2.006 9.266 -7.737 1.00 94.88 100 VAL A O 1
ATOM 783 N N . GLN A 1 101 ? 0.827 11.145 -7.944 1.00 94.12 101 GLN A N 1
ATOM 784 C CA . GLN A 1 101 ? 1.600 11.857 -6.912 1.00 94.12 101 GLN A CA 1
ATOM 785 C C . GLN A 1 101 ? 1.254 11.381 -5.491 1.00 94.12 101 GLN A C 1
ATOM 787 O O . GLN A 1 101 ? 0.224 10.748 -5.278 1.00 94.12 101 GLN A O 1
ATOM 792 N N . PHE A 1 102 ? 2.106 11.700 -4.515 1.00 93.69 102 PHE A N 1
ATOM 793 C CA . PHE A 1 102 ? 1.868 11.425 -3.095 1.00 93.69 102 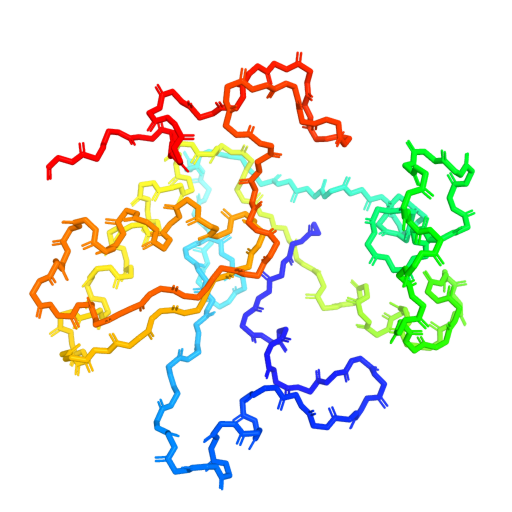PHE A CA 1
ATOM 794 C C . PHE A 1 102 ? 2.353 12.546 -2.181 1.00 93.69 102 PHE A C 1
ATOM 796 O O . PHE A 1 102 ? 3.267 13.271 -2.564 1.00 93.69 102 PHE A O 1
ATOM 803 N N . GLN A 1 103 ? 1.783 12.631 -0.978 1.00 95.19 103 GLN A N 1
ATOM 804 C CA . GLN A 1 103 ? 2.272 13.480 0.105 1.00 95.19 103 GLN A CA 1
ATOM 805 C C . GLN A 1 103 ? 3.677 13.049 0.538 1.00 95.19 103 GLN A C 1
ATOM 807 O O . GLN A 1 103 ? 3.885 11.904 0.935 1.00 95.19 103 GLN A O 1
ATOM 812 N N . THR A 1 104 ? 4.649 13.953 0.447 1.00 92.25 104 THR A N 1
ATOM 813 C CA . THR A 1 104 ? 6.053 13.650 0.768 1.00 92.25 104 THR A CA 1
ATOM 814 C C . THR A 1 104 ? 6.357 13.722 2.258 1.00 92.25 104 THR A C 1
ATOM 816 O O . THR A 1 104 ? 7.390 13.217 2.688 1.00 92.25 104 THR A O 1
ATOM 819 N N . ASP A 1 105 ? 5.490 14.362 3.040 1.00 92.25 105 ASP A N 1
ATOM 820 C CA . ASP A 1 105 ? 5.598 14.385 4.493 1.00 92.25 105 ASP A CA 1
ATOM 821 C C . ASP A 1 105 ? 4.995 13.102 5.090 1.00 92.25 105 ASP A C 1
ATOM 823 O O . ASP A 1 105 ? 3.784 12.855 5.014 1.00 92.25 105 ASP A O 1
ATOM 827 N N . ASN A 1 106 ? 5.855 12.263 5.671 1.00 89.94 106 ASN A N 1
ATOM 828 C CA . ASN A 1 106 ? 5.436 10.995 6.262 1.00 89.94 106 ASN A CA 1
ATOM 829 C C . ASN A 1 106 ? 4.591 11.188 7.526 1.00 89.94 106 ASN A C 1
ATOM 831 O O . ASN A 1 106 ? 3.700 10.377 7.750 1.00 89.94 106 ASN A O 1
ATOM 835 N N . LEU A 1 107 ? 4.803 12.258 8.303 1.00 92.38 107 LEU A N 1
ATOM 836 C CA . LEU A 1 107 ? 4.025 12.529 9.516 1.00 92.38 107 LEU A CA 1
ATOM 837 C C . LEU A 1 107 ? 2.594 12.926 9.154 1.00 92.38 107 LEU A C 1
ATOM 839 O O . LEU A 1 107 ? 1.644 12.391 9.721 1.00 92.38 107 LEU A O 1
ATOM 843 N N . ILE A 1 108 ? 2.436 13.809 8.160 1.00 94.75 108 ILE A N 1
ATOM 844 C CA . ILE A 1 108 ? 1.112 14.167 7.626 1.00 94.75 108 ILE A CA 1
ATOM 845 C C . ILE A 1 108 ? 0.429 12.923 7.060 1.00 94.75 108 ILE A C 1
ATOM 847 O O . ILE A 1 108 ? -0.730 12.654 7.378 1.00 94.75 108 ILE A O 1
ATOM 851 N N . SER A 1 109 ? 1.155 12.156 6.240 1.00 94.75 109 SER A N 1
ATOM 852 C CA . SER A 1 109 ? 0.604 10.958 5.610 1.00 94.75 109 SER A CA 1
ATOM 853 C C . SER A 1 109 ? 0.154 9.941 6.654 1.00 94.75 109 SER A C 1
ATOM 855 O O . SER A 1 109 ? -0.968 9.452 6.570 1.00 94.75 109 SER A O 1
ATOM 857 N N . GLU A 1 110 ? 0.996 9.631 7.639 1.00 95.38 110 GLU A N 1
ATOM 858 C CA . GLU A 1 110 ? 0.688 8.654 8.679 1.00 95.38 110 GLU A CA 1
ATOM 859 C C . GLU A 1 110 ? -0.504 9.076 9.532 1.00 95.38 110 GLU A C 1
ATOM 861 O O . GLU A 1 110 ? -1.432 8.282 9.682 1.00 95.38 110 GLU A O 1
ATOM 866 N N . GLU A 1 111 ? -0.532 10.319 10.020 1.00 96.31 111 GLU A N 1
ATOM 867 C CA . GLU A 1 111 ? -1.625 10.801 10.867 1.00 96.31 111 GLU A CA 1
ATOM 868 C C . GLU A 1 111 ? -2.962 10.773 10.122 1.00 96.31 111 GLU A C 1
ATOM 870 O O . GLU A 1 111 ? -3.933 10.176 10.586 1.00 96.31 111 GLU A O 1
ATOM 875 N N . GLN A 1 112 ? -3.021 11.361 8.924 1.00 96.62 112 GLN A N 1
ATOM 876 C CA . GLN A 1 112 ? -4.267 11.410 8.161 1.00 96.62 112 GLN A CA 1
ATOM 877 C C . GLN A 1 112 ? -4.772 10.011 7.797 1.00 96.62 112 GLN A C 1
ATOM 879 O O . GLN A 1 112 ? -5.977 9.753 7.850 1.00 96.62 112 GLN A O 1
ATOM 884 N N . ASN A 1 113 ? -3.866 9.100 7.427 1.00 97.50 113 ASN A N 1
ATOM 885 C CA . ASN A 1 113 ? -4.230 7.728 7.091 1.00 97.50 113 ASN A CA 1
ATOM 886 C C . ASN A 1 113 ? -4.722 6.961 8.317 1.00 97.50 113 ASN A C 1
ATOM 888 O O . ASN A 1 113 ? -5.747 6.290 8.223 1.00 97.50 113 ASN A O 1
ATOM 892 N N . ALA A 1 114 ? -4.040 7.080 9.457 1.00 97.44 114 ALA A N 1
ATOM 893 C CA . ALA A 1 114 ? -4.453 6.438 10.698 1.00 97.44 114 ALA A CA 1
ATOM 894 C C . ALA A 1 114 ? -5.869 6.874 11.109 1.00 97.44 11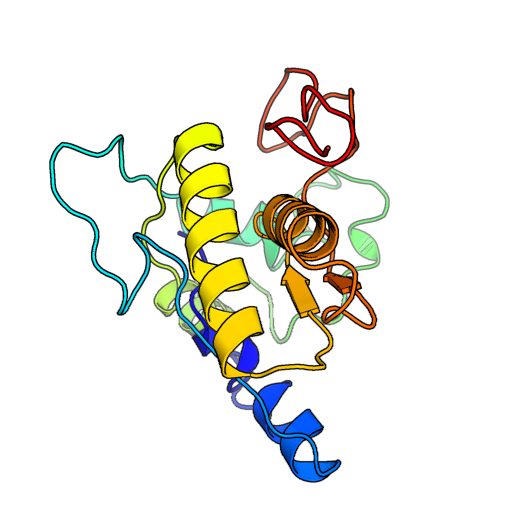4 ALA A C 1
ATOM 896 O O . ALA A 1 114 ? -6.714 6.025 11.399 1.00 97.44 114 ALA A O 1
ATOM 897 N N . GLN A 1 115 ? -6.170 8.175 11.037 1.00 97.88 115 GLN A N 1
ATOM 898 C CA . GLN A 1 115 ? -7.503 8.705 11.336 1.00 97.88 115 GLN A CA 1
ATOM 899 C C . GLN A 1 115 ? -8.562 8.216 10.339 1.00 97.88 115 GLN A C 1
ATOM 901 O O . GLN A 1 115 ? -9.600 7.686 10.741 1.00 97.88 115 GLN A O 1
ATOM 906 N N . ALA A 1 116 ? -8.302 8.353 9.035 1.00 98.12 116 ALA A N 1
ATOM 907 C CA . ALA A 1 116 ? -9.264 7.988 7.996 1.00 98.12 116 ALA A CA 1
ATOM 908 C C . ALA A 1 116 ? -9.594 6.489 8.013 1.00 98.12 116 ALA A C 1
ATOM 910 O O . ALA A 1 116 ? -10.759 6.103 7.904 1.00 98.12 116 ALA A O 1
ATOM 911 N N . TYR A 1 117 ? -8.582 5.638 8.181 1.00 98.19 117 TYR A N 1
ATOM 912 C CA . TYR A 1 117 ? -8.780 4.195 8.206 1.00 98.19 117 TYR A CA 1
ATOM 913 C C . TYR A 1 117 ? -9.347 3.688 9.527 1.00 98.19 117 TYR A C 1
ATOM 915 O O . TYR A 1 117 ? -10.152 2.764 9.493 1.00 98.19 117 TYR A O 1
ATOM 923 N N . SER A 1 118 ? -9.040 4.317 10.665 1.00 98.25 118 SER A N 1
ATOM 924 C CA . SER A 1 118 ? -9.729 4.001 11.925 1.00 98.25 118 SER A CA 1
ATOM 925 C C . SER A 1 118 ? -11.222 4.321 11.837 1.00 98.25 118 SER A C 1
ATOM 927 O O . SER A 1 118 ? -12.046 3.505 12.239 1.00 98.25 118 SER A O 1
ATOM 929 N N . ALA A 1 119 ? -11.583 5.451 11.218 1.00 98.38 119 ALA A N 1
ATOM 930 C CA . ALA A 1 119 ? -12.981 5.788 10.958 1.00 98.38 119 ALA A CA 1
ATOM 931 C C . ALA A 1 119 ? -13.655 4.799 9.989 1.00 98.38 119 ALA A C 1
ATOM 933 O O . ALA A 1 119 ? -14.834 4.489 10.143 1.00 98.38 119 ALA A O 1
ATOM 934 N N . LEU A 1 120 ? -12.923 4.269 9.001 1.00 98.06 120 LEU A N 1
ATOM 935 C CA . LEU A 1 120 ? -13.445 3.203 8.145 1.00 98.06 120 LEU A CA 1
ATOM 936 C C . LEU A 1 120 ? -13.678 1.910 8.938 1.00 98.06 120 LEU A C 1
ATOM 938 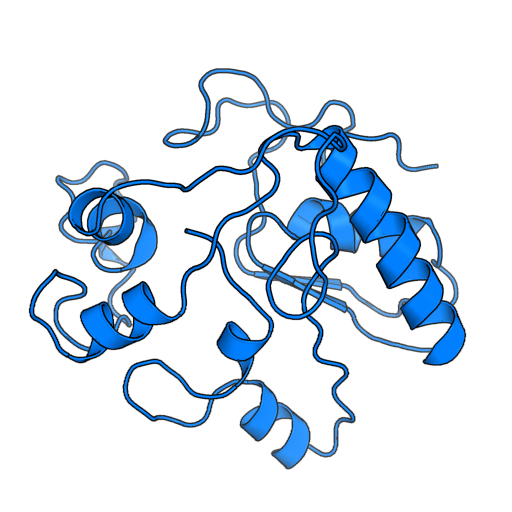O O . LEU A 1 120 ? -14.721 1.285 8.765 1.00 98.06 120 LEU A O 1
ATOM 942 N N . VAL A 1 121 ? -12.750 1.525 9.818 1.00 98.50 121 VAL A N 1
ATOM 943 C CA . VAL A 1 121 ? -12.916 0.356 10.696 1.00 98.50 121 VAL A CA 1
ATOM 944 C C . VAL A 1 121 ? -14.141 0.522 11.598 1.00 98.50 121 VAL A C 1
ATOM 946 O O . VAL A 1 121 ? -14.913 -0.422 11.723 1.00 98.50 121 VAL A O 1
ATOM 949 N N . ASP A 1 122 ? -14.403 1.720 12.129 1.00 98.50 122 ASP A N 1
ATOM 950 C CA . ASP A 1 122 ? -15.611 1.996 12.926 1.00 98.50 122 ASP A CA 1
ATOM 951 C C . ASP A 1 122 ? -16.917 1.741 12.149 1.00 98.50 122 ASP A C 1
ATOM 953 O O . ASP A 1 122 ? -17.923 1.336 12.731 1.00 98.50 122 ASP A O 1
ATOM 957 N N . LEU A 1 123 ? -16.911 1.954 10.829 1.00 98.12 123 LEU A N 1
ATOM 958 C CA . LEU A 1 123 ? -18.063 1.693 9.959 1.00 98.12 123 LEU A CA 1
ATOM 959 C C . LEU A 1 123 ? -18.189 0.217 9.563 1.00 98.12 123 LEU A C 1
ATOM 961 O O . LEU A 1 123 ? -19.301 -0.279 9.386 1.00 98.12 123 LEU A O 1
ATOM 965 N N . VAL A 1 124 ? -17.061 -0.465 9.366 1.00 97.75 124 VAL A N 1
ATOM 966 C CA . VAL A 1 124 ? -17.011 -1.862 8.911 1.00 97.75 124 VAL A CA 1
ATOM 967 C C . VAL A 1 124 ? -17.235 -2.841 10.068 1.00 97.75 124 VAL A C 1
ATOM 969 O O . VAL A 1 124 ? -17.882 -3.870 9.877 1.00 97.75 124 VAL A O 1
ATOM 972 N N . GLY A 1 125 ? -16.733 -2.520 11.260 1.00 98.06 125 GLY A N 1
ATOM 973 C CA . GLY A 1 125 ? -16.669 -3.425 12.403 1.00 98.06 125 GLY A CA 1
ATOM 974 C C . GLY A 1 125 ? -15.483 -4.390 12.310 1.00 98.06 125 GLY A C 1
ATOM 975 O O . GLY A 1 125 ? -14.412 -4.031 11.826 1.00 98.06 125 GLY A O 1
ATOM 976 N N . ASP A 1 126 ? -15.677 -5.621 12.790 1.00 98.50 126 ASP A N 1
ATOM 977 C CA . ASP A 1 126 ? -14.638 -6.656 12.835 1.00 98.50 126 ASP A CA 1
ATOM 978 C C . ASP A 1 126 ? -14.005 -6.909 11.453 1.00 98.50 126 ASP A C 1
ATOM 980 O O . ASP A 1 126 ? -14.673 -7.371 10.524 1.00 98.50 126 ASP A O 1
ATOM 984 N N . CYS A 1 127 ? -12.700 -6.650 11.314 1.00 98.38 127 CYS A N 1
ATOM 985 C CA . CYS A 1 127 ? -12.024 -6.741 10.019 1.00 98.38 127 CYS A CA 1
ATOM 986 C C . CYS A 1 127 ? -10.554 -7.176 10.095 1.00 98.38 127 CYS A C 1
ATOM 988 O O . CYS A 1 127 ? -9.909 -7.131 11.142 1.00 98.38 127 CYS A O 1
ATOM 990 N N . TYR A 1 128 ? -10.002 -7.542 8.936 1.00 98.25 128 TYR A N 1
ATOM 991 C CA . TYR A 1 128 ? -8.566 -7.717 8.719 1.00 98.25 128 TYR A CA 1
ATOM 992 C C . TYR A 1 128 ? -8.045 -6.585 7.834 1.00 98.25 128 TYR A C 1
ATOM 994 O O . TYR A 1 128 ? -8.698 -6.217 6.858 1.00 98.25 128 TYR A O 1
ATOM 1002 N N . ILE A 1 129 ? -6.858 -6.066 8.140 1.00 97.81 129 ILE A N 1
ATOM 1003 C CA . ILE A 1 129 ? -6.215 -4.999 7.365 1.00 97.81 129 ILE A CA 1
ATOM 1004 C C . ILE A 1 129 ? -5.095 -5.601 6.523 1.00 97.81 129 ILE A C 1
ATOM 1006 O O . ILE A 1 129 ? -4.258 -6.337 7.036 1.00 97.81 129 ILE A O 1
ATOM 1010 N N . THR A 1 130 ? -5.061 -5.279 5.231 1.00 97.25 130 THR A N 1
ATOM 1011 C CA . THR A 1 130 ? -3.918 -5.574 4.356 1.00 97.25 130 THR A CA 1
ATOM 1012 C C . THR A 1 130 ? -3.311 -4.265 3.876 1.00 97.25 130 THR A C 1
ATOM 1014 O O . THR A 1 130 ? -4.006 -3.455 3.266 1.00 97.25 130 THR A O 1
ATOM 1017 N N . SER A 1 131 ? -2.022 -4.063 4.130 1.00 95.62 131 SER A N 1
ATOM 1018 C CA . SER A 1 131 ? -1.276 -2.863 3.734 1.00 95.62 131 SER A CA 1
ATOM 1019 C C . SER A 1 131 ? -0.006 -3.225 2.969 1.00 95.62 131 SER A C 1
ATOM 1021 O O . SER A 1 131 ? 0.515 -4.331 3.092 1.00 95.62 131 SER A O 1
ATOM 1023 N N . HIS A 1 132 ? 0.481 -2.292 2.150 1.00 95.19 132 HIS A N 1
ATOM 1024 C CA . HIS A 1 132 ? 1.644 -2.480 1.283 1.00 95.19 132 HIS A CA 1
ATOM 1025 C C . HIS A 1 132 ? 2.617 -1.303 1.402 1.00 95.19 132 HIS A C 1
ATOM 1027 O O . HIS A 1 132 ? 2.190 -0.146 1.353 1.00 95.19 132 HIS A O 1
ATOM 1033 N N . SER A 1 133 ? 3.918 -1.597 1.498 1.00 93.06 133 SER A N 1
ATOM 1034 C CA . SER A 1 133 ? 5.000 -0.607 1.429 1.00 93.06 133 SER A CA 1
ATOM 1035 C C . SER A 1 133 ? 4.791 0.573 2.396 1.00 93.06 133 SER A C 1
ATOM 1037 O O . SER A 1 133 ? 4.703 0.361 3.609 1.00 93.06 133 SER A O 1
ATOM 1039 N N . GLN A 1 134 ? 4.670 1.804 1.882 1.00 92.19 134 GLN A N 1
ATOM 1040 C CA . GLN A 1 134 ? 4.418 3.029 2.651 1.00 92.19 134 GLN A CA 1
ATOM 1041 C C . GLN A 1 134 ? 3.255 2.887 3.646 1.00 92.19 134 GLN A C 1
ATOM 1043 O O . GLN A 1 134 ? 3.342 3.407 4.755 1.00 92.19 134 GLN A O 1
ATOM 1048 N N . ALA A 1 135 ? 2.204 2.142 3.286 1.00 94.69 135 ALA A N 1
ATOM 1049 C CA . ALA A 1 135 ? 1.027 1.978 4.133 1.00 94.69 135 ALA A CA 1
ATOM 1050 C C . ALA A 1 135 ? 1.240 1.053 5.341 1.00 94.69 135 ALA A C 1
ATOM 1052 O O . ALA A 1 135 ? 0.317 0.871 6.135 1.00 94.69 135 ALA A O 1
ATOM 1053 N N . GLY A 1 136 ? 2.435 0.470 5.499 1.00 93.81 136 GLY A N 1
ATOM 1054 C CA . GLY A 1 136 ? 2.730 -0.409 6.622 1.00 93.81 136 GLY A CA 1
ATOM 1055 C C . GLY A 1 136 ? 2.544 0.273 7.972 1.00 93.81 136 GLY A C 1
ATOM 1056 O O . GLY A 1 136 ? 1.768 -0.225 8.790 1.00 93.81 136 GLY A O 1
ATOM 1057 N N . ALA A 1 137 ? 3.140 1.462 8.126 1.00 93.38 137 ALA A N 1
ATOM 1058 C CA . ALA A 1 137 ? 2.971 2.329 9.293 1.00 93.38 137 ALA A CA 1
ATOM 1059 C C . ALA A 1 137 ? 1.492 2.554 9.635 1.00 93.38 137 ALA A C 1
ATOM 1061 O O . ALA A 1 137 ? 1.074 2.438 10.785 1.00 93.38 137 ALA A O 1
ATOM 1062 N N . TYR A 1 138 ? 0.673 2.776 8.610 1.00 95.62 138 TYR A N 1
ATOM 1063 C CA . TYR A 1 138 ? -0.736 3.119 8.773 1.00 95.62 138 TYR A CA 1
ATOM 1064 C C . TYR A 1 138 ? -1.524 1.927 9.314 1.00 95.62 138 TYR A C 1
ATOM 1066 O O . TYR A 1 138 ? -2.327 2.085 10.226 1.00 95.62 138 TYR A O 1
ATOM 1074 N N . GLY A 1 139 ? -1.256 0.721 8.802 1.00 95.75 139 GLY A N 1
ATOM 1075 C CA . GLY A 1 139 ? -1.895 -0.502 9.285 1.00 95.75 139 GLY A CA 1
ATOM 1076 C C . GLY A 1 139 ? -1.633 -0.757 10.771 1.00 95.75 139 GLY A C 1
ATOM 1077 O O . GLY A 1 139 ? -2.560 -1.111 11.497 1.00 95.75 139 GLY A O 1
ATOM 1078 N N . TRP A 1 140 ? -0.401 -0.527 11.242 1.00 95.50 140 TRP A N 1
ATOM 1079 C CA . TRP A 1 140 ? -0.069 -0.666 12.665 1.00 95.50 140 TRP A CA 1
ATOM 1080 C C . TRP A 1 140 ? -0.767 0.391 13.526 1.00 95.50 140 TRP A C 1
ATOM 1082 O O . TRP A 1 140 ? -1.362 0.027 14.537 1.00 95.50 140 TRP A O 1
ATOM 1092 N N . ARG A 1 141 ? -0.788 1.660 13.089 1.00 96.69 141 ARG A N 1
ATOM 1093 C CA . ARG A 1 141 ? -1.520 2.743 13.774 1.00 96.69 141 ARG A CA 1
ATOM 1094 C C . ARG A 1 141 ? -3.011 2.441 13.902 1.00 96.69 141 ARG A C 1
ATOM 1096 O O . ARG A 1 141 ? -3.584 2.629 14.963 1.00 96.69 141 ARG A O 1
ATOM 1103 N N . VAL A 1 142 ? -3.649 1.945 12.844 1.00 97.81 142 VAL A N 1
ATOM 1104 C CA . VAL A 1 142 ? -5.086 1.623 12.880 1.00 97.81 142 VAL A CA 1
ATOM 1105 C C . VAL A 1 142 ? -5.368 0.445 13.812 1.00 97.81 142 VAL A C 1
ATOM 1107 O O . VAL A 1 142 ? -6.355 0.471 14.542 1.00 97.81 142 VAL A O 1
ATOM 1110 N N . GLY A 1 143 ? -4.505 -0.577 13.815 1.00 97.19 143 GLY A N 1
ATOM 1111 C CA . GLY A 1 143 ? -4.621 -1.701 14.748 1.00 97.19 143 GLY A CA 1
ATOM 1112 C C . GLY A 1 143 ? -4.521 -1.268 16.206 1.00 97.19 143 GLY A C 1
ATOM 1113 O O . GLY A 1 143 ? -5.310 -1.721 17.027 1.00 97.19 143 GLY A O 1
ATOM 1114 N N . ASP A 1 144 ? -3.600 -0.355 16.496 1.00 96.62 144 ASP A N 1
ATOM 1115 C CA . ASP A 1 144 ? -3.436 0.262 17.811 1.00 96.62 144 ASP A CA 1
ATOM 1116 C C . ASP A 1 144 ? -4.644 1.116 18.219 1.00 96.62 144 ASP A C 1
ATOM 1118 O O . ASP A 1 144 ? -5.157 1.009 19.325 1.00 96.62 144 ASP A O 1
ATOM 1122 N N . MET A 1 145 ? -5.173 1.911 17.287 1.00 97.31 145 MET A N 1
ATOM 1123 C CA . MET A 1 145 ? -6.328 2.777 17.529 1.00 97.31 145 MET A CA 1
ATOM 1124 C C . MET A 1 145 ? -7.651 2.011 17.662 1.00 97.31 145 MET A C 1
ATOM 1126 O O . MET A 1 145 ? -8.600 2.550 18.240 1.00 97.31 145 MET A O 1
ATOM 1130 N N . ARG A 1 146 ? -7.769 0.808 17.084 1.00 98.00 146 ARG A N 1
ATOM 1131 C CA . ARG A 1 146 ? -8.992 -0.022 17.068 1.00 98.00 146 ARG A CA 1
ATOM 1132 C C . ARG A 1 146 ? -8.693 -1.498 17.375 1.00 98.00 146 ARG A C 1
ATOM 1134 O O . ARG A 1 146 ? -9.078 -2.375 16.592 1.00 98.00 146 ARG A O 1
ATOM 1141 N N . PRO A 1 147 ? -8.071 -1.804 18.526 1.00 97.50 147 PRO A N 1
ATOM 1142 C CA . PRO A 1 147 ? -7.564 -3.143 18.818 1.00 97.50 147 PRO A CA 1
ATOM 1143 C C . PRO A 1 147 ? -8.693 -4.165 18.993 1.00 97.50 147 PRO A C 1
ATOM 1145 O O . PRO A 1 147 ? -8.517 -5.345 18.701 1.00 97.50 147 PRO A O 1
ATOM 1148 N N . ASP A 1 148 ? -9.882 -3.711 19.399 1.00 98.19 148 ASP A N 1
ATOM 1149 C CA . ASP A 1 148 ? -11.050 -4.575 19.571 1.00 98.19 148 ASP A CA 1
ATOM 1150 C C . ASP A 1 148 ? -11.705 -4.978 18.240 1.00 98.19 148 ASP A C 1
ATOM 1152 O O . ASP A 1 148 ? -12.354 -6.023 18.173 1.00 98.19 148 ASP A O 1
ATOM 1156 N N . LEU A 1 149 ? -11.532 -4.191 17.170 1.00 98.56 149 LEU A N 1
ATOM 1157 C CA . LEU A 1 149 ? -12.165 -4.417 15.861 1.00 98.56 149 LEU A CA 1
ATOM 1158 C C . LEU A 1 149 ? -11.198 -5.037 14.843 1.00 98.56 149 LEU A C 1
ATOM 1160 O O . LEU A 1 149 ? -11.596 -5.873 14.028 1.00 98.56 149 LEU A O 1
ATOM 1164 N N . VAL A 1 150 ? -9.913 -4.683 14.896 1.00 98.56 150 VAL A N 1
ATOM 1165 C CA . VAL A 1 150 ? -8.903 -5.209 13.970 1.00 98.56 150 VAL A CA 1
ATOM 1166 C C . VAL A 1 150 ? -8.447 -6.599 14.417 1.00 98.56 150 VAL A C 1
ATOM 1168 O O . VAL A 1 150 ? -7.670 -6.756 15.352 1.00 98.56 150 VAL A O 1
ATOM 1171 N N . LYS A 1 151 ? -8.895 -7.642 13.711 1.00 98.44 151 LYS A N 1
ATOM 1172 C CA . LYS A 1 151 ? -8.605 -9.052 14.043 1.00 98.44 151 LYS A CA 1
ATOM 1173 C C . LYS A 1 151 ? -7.266 -9.554 13.515 1.00 98.44 151 LYS A C 1
ATOM 1175 O O . LYS A 1 151 ? -6.823 -10.642 13.879 1.00 98.44 151 LYS A O 1
ATOM 1180 N N . GLY A 1 152 ? -6.627 -8.791 12.636 1.00 98.06 152 GLY A N 1
ATOM 1181 C CA . GLY A 1 152 ? -5.301 -9.104 12.129 1.00 98.06 152 GLY A CA 1
ATOM 1182 C C . GLY A 1 152 ? -4.835 -8.127 11.060 1.00 98.06 152 GLY A C 1
ATOM 1183 O O . GLY A 1 152 ? -5.642 -7.515 10.359 1.00 98.06 152 GLY A O 1
ATOM 1184 N N . ILE A 1 153 ? -3.514 -8.012 10.936 1.00 97.69 153 ILE A N 1
ATOM 1185 C CA . ILE A 1 153 ? -2.845 -7.140 9.971 1.00 97.69 153 ILE A CA 1
ATOM 1186 C C . ILE A 1 153 ? -1.916 -7.992 9.102 1.00 97.69 153 ILE A C 1
ATOM 1188 O O . ILE A 1 153 ? -1.089 -8.746 9.614 1.00 97.69 153 ILE A O 1
ATOM 1192 N N . VAL A 1 154 ? -2.039 -7.849 7.785 1.00 97.19 154 VAL A N 1
ATOM 1193 C CA . VAL A 1 154 ? -1.184 -8.473 6.772 1.00 97.19 154 VAL A CA 1
ATOM 1194 C C . VAL A 1 154 ? -0.348 -7.383 6.109 1.00 97.19 154 VAL A C 1
ATOM 1196 O O . VAL A 1 154 ? -0.884 -6.486 5.461 1.00 97.19 154 VAL A O 1
ATOM 1199 N N . GLN A 1 155 ? 0.971 -7.463 6.272 1.00 94.94 155 GLN A N 1
ATOM 1200 C CA . GLN A 1 155 ? 1.916 -6.473 5.758 1.00 94.94 155 GLN A CA 1
ATOM 1201 C C . GLN A 1 155 ? 2.664 -7.008 4.535 1.00 94.94 155 GLN A C 1
ATOM 1203 O O . GLN A 1 155 ? 3.450 -7.949 4.644 1.00 94.94 155 GLN A O 1
ATOM 1208 N N . LEU A 1 156 ? 2.434 -6.396 3.376 1.00 94.50 156 LEU A N 1
ATOM 1209 C CA . LEU A 1 156 ? 3.127 -6.710 2.130 1.00 94.50 156 LEU A CA 1
ATOM 1210 C C . LEU A 1 156 ? 4.342 -5.795 2.007 1.00 94.50 156 LEU A C 1
ATOM 1212 O O . LEU A 1 156 ? 4.184 -4.610 1.721 1.00 94.50 156 LEU A O 1
ATOM 1216 N N . GLU A 1 157 ? 5.530 -6.342 2.268 1.00 90.62 157 GLU A N 1
ATOM 1217 C CA . GLU A 1 157 ? 6.809 -5.618 2.180 1.00 90.62 157 GLU A CA 1
ATOM 1218 C C . GLU A 1 157 ? 6.722 -4.199 2.781 1.00 90.62 157 GLU A C 1
ATOM 1220 O O . GLU A 1 157 ? 6.912 -3.208 2.071 1.00 90.62 157 GLU A O 1
ATOM 1225 N N . PRO A 1 158 ? 6.333 -4.071 4.066 1.00 90.81 158 PRO A N 1
ATOM 1226 C CA . PRO A 1 158 ? 6.100 -2.765 4.661 1.00 90.81 158 PRO A CA 1
ATOM 1227 C C . PRO A 1 158 ? 7.394 -1.953 4.677 1.00 90.81 158 PRO A C 1
ATOM 1229 O O . PRO A 1 158 ? 8.492 -2.507 4.778 1.00 90.81 158 PRO A O 1
ATOM 1232 N N . SER A 1 159 ? 7.258 -0.628 4.631 1.00 83.56 159 SER A N 1
ATOM 1233 C CA . SER A 1 159 ? 8.384 0.281 4.829 1.00 83.56 159 SER A CA 1
ATOM 1234 C C . SER A 1 159 ? 9.182 -0.112 6.077 1.00 83.56 159 SER A C 1
ATOM 1236 O O . SER A 1 159 ? 8.608 -0.438 7.112 1.00 83.56 159 SER A O 1
ATOM 1238 N N . GLY A 1 160 ? 10.511 -0.080 5.970 1.00 73.56 160 GLY A N 1
ATOM 1239 C CA . GLY A 1 160 ? 11.442 -0.563 6.991 1.00 73.56 160 GLY A CA 1
ATOM 1240 C C . GLY A 1 160 ? 12.873 -0.658 6.440 1.00 73.56 160 GLY A C 1
ATOM 1241 O O . GLY A 1 160 ? 13.094 -0.237 5.303 1.00 73.56 160 GLY A O 1
ATOM 1242 N N . PRO A 1 161 ? 13.840 -1.183 7.215 1.00 69.06 161 PRO A N 1
ATOM 1243 C CA . PRO A 1 161 ? 13.681 -1.715 8.569 1.00 69.06 161 PRO A CA 1
ATOM 1244 C C . PRO A 1 161 ? 13.545 -0.602 9.625 1.00 69.06 161 PRO A C 1
ATOM 1246 O O . PRO A 1 161 ? 14.006 0.517 9.389 1.00 69.06 161 PRO A O 1
ATOM 1249 N N . PRO A 1 162 ? 12.948 -0.895 10.794 1.00 70.44 162 PRO A N 1
ATOM 1250 C CA . PRO A 1 162 ? 12.886 0.045 11.913 1.00 70.44 162 PRO A CA 1
ATOM 1251 C C . PRO A 1 162 ? 14.298 0.438 12.377 1.00 70.44 162 PRO A C 1
ATOM 1253 O O . PRO A 1 162 ? 15.200 -0.402 12.394 1.00 70.44 162 PRO A O 1
ATOM 1256 N N . PHE A 1 163 ? 14.498 1.709 12.741 1.00 70.00 163 PHE A N 1
ATOM 1257 C CA . PHE A 1 163 ? 15.732 2.241 13.343 1.00 70.00 163 PHE A CA 1
ATOM 1258 C C . PHE A 1 163 ? 17.027 2.118 12.516 1.00 70.00 163 PHE A C 1
ATOM 1260 O O . PHE A 1 163 ? 18.119 2.344 13.040 1.00 70.00 163 PHE A O 1
ATOM 1267 N N . THR A 1 164 ? 16.942 1.783 11.228 1.00 70.56 164 THR A N 1
ATOM 1268 C CA . THR A 1 164 ? 18.107 1.681 10.331 1.00 70.56 164 THR A CA 1
ATOM 1269 C C . THR A 1 164 ? 17.895 2.487 9.055 1.00 70.56 164 THR A C 1
ATOM 1271 O O . THR A 1 164 ? 16.781 2.929 8.764 1.00 70.56 164 THR A O 1
ATOM 1274 N N . PHE A 1 165 ? 18.982 2.707 8.312 1.00 68.12 165 PHE A N 1
ATOM 1275 C CA . PHE A 1 165 ? 18.955 3.387 7.020 1.00 68.12 165 PHE A CA 1
ATOM 1276 C C . PHE A 1 165 ? 18.073 2.632 6.019 1.00 68.12 165 PHE A C 1
ATOM 1278 O O . PHE A 1 165 ? 18.100 1.401 5.973 1.00 68.12 165 PHE A O 1
ATOM 1285 N N . ARG A 1 166 ? 17.330 3.369 5.184 1.00 71.56 166 ARG A N 1
ATOM 1286 C CA . ARG A 1 166 ? 16.390 2.815 4.196 1.00 71.56 166 ARG A CA 1
ATOM 1287 C C . ARG A 1 166 ? 16.786 3.160 2.758 1.00 71.56 166 ARG A C 1
ATOM 1289 O O . ARG A 1 166 ? 16.024 3.850 2.079 1.00 71.56 166 ARG A O 1
ATOM 1296 N N . PRO A 1 167 ? 17.946 2.718 2.247 1.00 66.81 167 PRO A N 1
ATOM 1297 C CA . PRO A 1 167 ? 18.227 2.863 0.824 1.00 66.81 167 PRO A CA 1
ATOM 1298 C C . PRO A 1 167 ? 17.170 2.088 0.005 1.00 66.81 167 PRO A C 1
ATOM 1300 O O . PRO A 1 167 ? 16.768 1.002 0.422 1.00 66.81 167 PRO A O 1
ATOM 1303 N N . PRO A 1 168 ? 16.694 2.614 -1.139 1.00 70.06 168 PRO A N 1
ATOM 1304 C CA . PRO A 1 168 ? 17.111 3.855 -1.802 1.00 70.06 168 PRO A CA 1
ATOM 1305 C C . PRO A 1 168 ? 16.356 5.123 -1.344 1.00 70.06 168 PRO A C 1
ATOM 1307 O O . PRO A 1 168 ? 16.581 6.194 -1.900 1.00 70.06 168 PRO A O 1
ATOM 1310 N N . PHE A 1 169 ? 15.448 5.027 -0.371 1.00 74.19 169 PHE A N 1
ATOM 1311 C CA . PHE A 1 169 ? 14.508 6.095 -0.001 1.00 74.19 169 PHE A CA 1
ATOM 1312 C C . PHE A 1 169 ? 14.998 7.050 1.098 1.00 74.19 169 PHE A C 1
ATOM 1314 O O . PHE A 1 169 ? 14.408 8.111 1.280 1.00 74.19 169 PHE A O 1
ATOM 1321 N N . GLY A 1 170 ? 16.058 6.709 1.833 1.00 70.75 170 GLY A N 1
ATOM 1322 C CA . GLY A 1 170 ? 16.611 7.573 2.872 1.00 70.75 170 GLY A CA 1
ATOM 1323 C C . GLY A 1 170 ? 17.900 7.043 3.491 1.00 70.75 170 GLY A C 1
ATOM 1324 O O . GLY A 1 170 ? 18.146 5.837 3.520 1.00 70.75 170 GLY A O 1
ATOM 1325 N N . ASN A 1 171 ? 18.703 7.969 4.018 1.00 70.75 171 ASN A N 1
ATOM 1326 C CA . ASN A 1 171 ? 19.987 7.693 4.671 1.00 70.75 171 ASN A CA 1
ATOM 1327 C C . ASN A 1 171 ? 19.940 7.912 6.189 1.00 70.75 171 ASN A C 1
ATOM 1329 O O . ASN A 1 171 ? 20.989 7.934 6.821 1.00 70.75 171 ASN A O 1
ATOM 1333 N N . ASP A 1 172 ? 18.744 8.052 6.763 1.00 70.94 172 ASP A N 1
ATOM 1334 C CA . ASP A 1 172 ? 18.519 8.249 8.195 1.00 70.94 172 ASP A CA 1
ATOM 1335 C C . ASP A 1 172 ? 17.710 7.077 8.778 1.00 70.94 172 ASP A C 1
ATOM 1337 O O . ASP A 1 172 ? 17.022 6.377 8.020 1.00 70.94 172 ASP A O 1
ATOM 1341 N N . PRO A 1 173 ? 17.784 6.834 10.101 1.00 71.56 173 PRO A N 1
ATOM 1342 C CA . PRO A 1 173 ? 16.933 5.860 10.769 1.00 71.56 173 PRO A CA 1
ATOM 1343 C C . PRO A 1 173 ? 15.449 6.098 10.475 1.00 71.56 173 PRO A C 1
ATOM 1345 O O . PRO A 1 173 ? 14.938 7.211 10.586 1.00 71.56 173 PRO A O 1
ATOM 1348 N N . ALA A 1 174 ? 14.755 5.026 10.114 1.00 74.31 174 ALA A N 1
ATOM 1349 C CA . ALA A 1 174 ? 13.306 5.008 9.988 1.00 74.31 174 ALA A CA 1
ATOM 1350 C C . ALA A 1 174 ? 12.600 5.001 11.348 1.00 74.31 174 ALA A C 1
ATOM 1352 O O . ALA A 1 174 ? 13.091 4.324 12.252 1.00 74.31 174 ALA A O 1
ATOM 1353 N N . PHE A 1 175 ? 11.405 5.604 11.408 1.00 83.06 175 PHE A N 1
ATOM 1354 C CA . PHE A 1 175 ? 10.368 5.369 12.419 1.00 83.06 175 PHE A CA 1
ATOM 1355 C C . PHE A 1 175 ? 10.795 5.624 13.870 1.00 83.06 175 PHE A C 1
ATOM 1357 O O . PHE A 1 175 ? 11.428 4.790 14.522 1.00 83.06 175 PHE A O 1
ATOM 1364 N N . ALA A 1 176 ? 10.383 6.768 14.416 1.00 86.00 176 ALA A N 1
ATOM 1365 C CA . ALA A 1 176 ? 10.706 7.155 15.790 1.00 86.00 176 ALA A CA 1
ATOM 1366 C C . ALA A 1 176 ? 10.167 6.170 16.849 1.00 86.00 176 ALA A C 1
ATOM 1368 O O . ALA A 1 176 ? 10.760 6.046 17.920 1.00 86.00 176 ALA A O 1
ATOM 1369 N N . PHE A 1 177 ? 9.101 5.427 16.536 1.00 87.38 177 PHE A N 1
ATOM 1370 C CA . PHE A 1 177 ? 8.420 4.509 17.456 1.00 87.38 177 PHE A CA 1
ATOM 1371 C C . PHE A 1 177 ? 8.522 3.046 16.998 1.00 87.38 177 PHE A C 1
ATOM 1373 O O . PHE A 1 177 ? 7.652 2.213 17.249 1.00 87.38 177 PHE A O 1
ATOM 1380 N N . GLY A 1 178 ? 9.610 2.710 16.303 1.00 87.00 178 GLY A N 1
ATOM 1381 C CA . GLY A 1 178 ? 9.876 1.365 15.807 1.00 87.00 178 GLY A CA 1
ATOM 1382 C C . GLY A 1 178 ? 9.139 1.083 14.520 1.00 87.00 178 GLY A C 1
ATOM 1383 O O . GLY A 1 178 ? 9.735 1.175 13.457 1.00 87.00 178 GLY A O 1
ATOM 1384 N N . LEU A 1 179 ? 7.865 0.720 14.592 1.00 88.50 179 LEU A N 1
ATOM 1385 C CA . LEU A 1 179 ? 7.097 0.392 13.391 1.00 88.50 179 LEU A CA 1
ATOM 1386 C C . LEU A 1 179 ? 6.477 1.638 12.728 1.00 88.50 179 LEU A C 1
ATOM 1388 O O . LEU A 1 179 ? 6.089 1.585 11.567 1.00 88.50 179 LEU A O 1
ATOM 1392 N N . THR A 1 180 ? 6.412 2.766 13.429 1.00 90.38 180 THR A N 1
ATOM 1393 C CA . THR A 1 180 ? 5.677 3.967 13.004 1.00 90.38 180 THR A CA 1
ATOM 1394 C C . THR A 1 180 ? 6.485 5.249 13.194 1.00 90.38 180 THR A C 1
ATOM 1396 O O . THR A 1 180 ? 7.405 5.311 14.019 1.00 90.38 180 THR A O 1
ATOM 1399 N N . ASP A 1 181 ? 6.158 6.289 12.423 1.00 87.25 181 ASP A N 1
ATOM 1400 C CA . ASP A 1 181 ? 6.717 7.628 12.618 1.00 87.25 181 ASP A CA 1
ATOM 1401 C C . ASP A 1 181 ? 6.033 8.360 13.790 1.00 87.25 181 ASP A C 1
ATOM 1403 O O . ASP A 1 181 ? 6.670 9.196 14.433 1.00 87.25 181 ASP A O 1
ATOM 1407 N N . LEU A 1 182 ? 4.780 8.014 14.118 1.00 89.00 182 LEU A N 1
ATOM 1408 C CA . LEU A 1 182 ? 4.011 8.559 15.242 1.00 89.00 182 LEU A CA 1
ATOM 1409 C C . LEU A 1 182 ? 3.812 7.533 16.367 1.00 89.00 182 LEU A C 1
ATOM 1411 O O . LEU A 1 182 ? 3.881 6.320 16.161 1.00 89.00 182 LEU A O 1
ATOM 1415 N N . GLU A 1 183 ? 3.565 8.041 17.574 1.00 87.81 183 GLU A N 1
ATOM 1416 C CA . GLU A 1 183 ? 3.440 7.249 18.801 1.00 87.81 183 GLU A CA 1
ATOM 1417 C C . GLU A 1 183 ? 2.241 6.298 18.759 1.00 87.81 183 GLU A C 1
ATOM 1419 O O . GLU A 1 183 ? 1.126 6.726 18.476 1.00 87.81 183 GLU A O 1
ATOM 1424 N N . ILE A 1 184 ? 2.484 5.028 19.079 1.00 78.69 184 ILE A N 1
ATOM 1425 C CA . ILE A 1 184 ? 1.497 3.959 19.307 1.00 78.69 184 ILE A CA 1
ATOM 1426 C C . I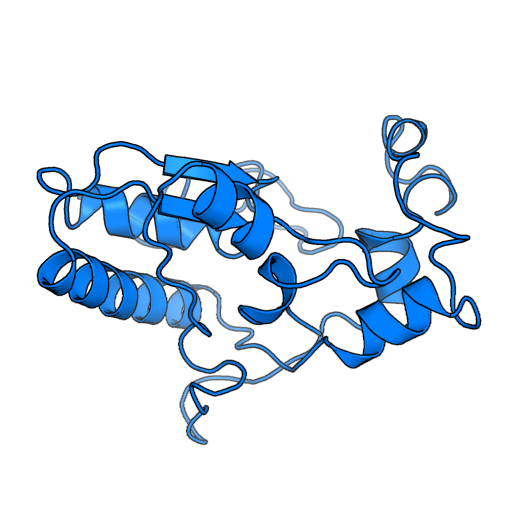LE A 1 184 ? 1.217 3.917 20.822 1.00 78.69 184 ILE A C 1
ATOM 1428 O O . ILE A 1 184 ? 2.182 3.978 21.590 1.00 78.69 184 ILE A O 1
ATOM 1432 N N . GLY A 1 185 ? -0.051 3.865 21.248 1.00 65.12 185 GLY A N 1
ATOM 1433 C CA . GLY A 1 185 ? -0.482 4.112 22.636 1.00 65.12 185 GLY A CA 1
ATOM 1434 C C . GLY A 1 185 ? -1.345 3.022 23.256 1.00 65.12 185 GLY A C 1
ATOM 1435 O O . GLY A 1 185 ? -2.354 2.642 22.633 1.00 65.12 185 GLY A O 1
#

pLDDT: mean 91.62, std 7.97, range [65.12, 98.56]

Radius of gyration: 16.94 Å; chains: 1; bounding box: 41×41×46 Å

Sequence (185 aa):
MAQTGTNFLDAPDGRPGWASYFISKGHTIYLSDQPERGRSFWFSGQGSMGYIGSPNSVSDIFTDVANNGNQWPQAKLHTQWPGTGRIGDSTFDAFYRSQVQFQTDNLISEEQNAQAYSALVDLVGDCYITSHSQAGAYGWRVGDMRPDLVKGIVQLEPSGPPFTFRPPFGNDPAFAFGLTDLEIG

Foldseek 3Di:
DAAALCVQAAALVRHGGNVVVVVVVVDDDDGGGAACGDVNNDDPPLADKDDQDDLASCLCVPAQVLPNPCPDVCSVVVPPRPDNSHPPPSSVVSVVVRDDIDHPDLVSRQVRLLVVVLVVLVVVFADEEEDEASCQQSQQSSCLVCVVRHPYYHYHHYHDDAQAARPPVGHGGDAPPGRHVDDRD